Protein AF-0000000074149006 (afdb_homodimer)

Secondary structure (DSSP, 8-state):
-HHHHHS------HHHHHHHHHHHHHHHHHH--SEEEEEETT--EEEEEES-TT--HHHHHHHHHHHHHHTHHHHHHTT-S--SEEEEE-SS-EEEEEEETTTEEEEEEE-TTS-HHHHHHHHHHHHHHHHHHHHHHHHHHHTS------HHHHHHHHH-/-HHHHHS------HHHHHHHHHHHHHHHHHH--SEEEEEETT--EEEEEES-TT--HHHHHHHHHHHHHTTHHHHHHTT-S--SEEEEE-SS-EEEEEEETTTEEEEEEE-TTS-HHHHHHHHHHHHHHHHHHHHHHHHHHHTS------HHHHHHHHH-

pLDDT: mean 84.59, std 20.24, range [31.59, 98.56]

Nearest PDB structures (foldseek):
  6hjm-assembly9_P  TM=9.331E-01  e=1.466E-14  Myxococcus xanthus
  6hjm-assembly2_E  TM=9.544E-01  e=3.517E-14  Myxococcus xanthus
  3t1r-assembly2_C  TM=9.577E-01  e=5.448E-14  Thermus thermophilus HB8
  1j3w-assembly1_B  TM=9.282E-01  e=2.133E-14  Thermus thermophilus HB8
  6izw-assembly1_B  TM=8.507E-01  e=3.304E-14  Myxococcus xanthus DK 1622

Solvent-accessible surface area (backbone atoms only — not comparable to full-atom values): 17001 Å² total; per-residue (Å²): 119,66,70,68,58,64,68,58,56,77,79,62,50,70,70,55,30,50,53,48,28,52,50,41,44,53,48,32,69,73,34,53,38,41,29,32,34,35,24,36,69,83,12,49,76,62,31,61,37,60,75,56,87,72,60,58,63,65,62,50,33,37,40,50,25,51,25,54,57,47,39,36,66,49,24,44,68,64,74,25,87,43,56,46,33,38,38,38,37,36,88,60,48,29,40,39,38,35,52,40,89,91,54,33,33,42,40,36,34,30,42,79,86,39,47,70,71,51,41,49,55,49,47,54,54,47,44,57,53,49,48,53,53,51,50,53,53,52,55,56,53,68,69,43,70,74,68,74,72,48,62,64,58,54,49,52,58,72,70,95,121,68,70,68,58,65,68,58,57,76,80,64,49,70,68,55,31,49,51,48,27,51,50,40,46,53,48,31,70,73,34,53,39,42,30,34,34,36,25,36,69,83,12,50,78,62,31,61,38,60,76,56,90,74,60,57,62,65,62,49,32,36,40,51,23,51,25,55,57,46,40,36,66,48,23,43,69,63,73,26,87,43,55,47,34,38,39,36,37,37,88,58,48,29,38,38,38,35,53,39,89,92,54,34,35,40,40,35,34,28,42,80,87,37,49,70,71,50,40,49,57,49,47,54,53,47,45,57,53,48,48,53,52,50,51,54,54,54,56,56,52,69,69,44,70,74,69,74,72,46,61,64,58,54,49,52,56,71,70,97

Organism: Dictyoglomus thermophilum (strain ATCC 35947 / DSM 3960 / H-6-12) (NCBI:txid309799)

Structure (mmCIF, N/CA/C/O backbone):
data_AF-0000000074149006-model_v1
#
loop_
_entity.id
_entity.type
_entity.pdbx_description
1 polymer 'MglB protein'
#
loop_
_atom_site.group_PDB
_atom_site.id
_atom_site.type_symbol
_atom_site.label_atom_id
_atom_site.label_alt_id
_atom_site.label_comp_id
_atom_site.label_asym_id
_atom_site.label_entity_id
_atom_site.label_seq_id
_atom_site.pdbx_PDB_ins_code
_atom_site.Cartn_x
_atom_site.Cartn_y
_atom_site.Cartn_z
_atom_site.occupancy
_atom_site.B_iso_or_equiv
_atom_site.auth_seq_id
_atom_site.auth_comp_id
_atom_site.auth_asym_id
_atom_site.auth_atom_id
_atom_site.pdbx_PDB_model_num
ATOM 1 N N . MET A 1 1 ? 14.773 9.57 25.734 1 31.59 1 MET A N 1
ATOM 2 C CA . MET A 1 1 ? 14.438 10.742 24.922 1 31.59 1 MET A CA 1
ATOM 3 C C . MET A 1 1 ? 13.258 10.445 24 1 31.59 1 MET A C 1
ATOM 5 O O . MET A 1 1 ? 12.57 11.359 23.562 1 31.59 1 MET A O 1
ATOM 9 N N . ASP A 1 2 ? 13.156 9.133 23.562 1 39.59 2 ASP A N 1
ATOM 10 C CA . ASP A 1 2 ? 12.219 8.648 22.562 1 39.59 2 ASP A CA 1
ATOM 11 C C . ASP A 1 2 ? 10.789 8.625 23.094 1 39.59 2 ASP A C 1
ATOM 13 O O . ASP A 1 2 ? 9.844 8.891 22.359 1 39.59 2 ASP A O 1
ATOM 17 N N . GLU A 1 3 ? 10.68 8.18 24.266 1 38.91 3 GLU A N 1
ATOM 18 C CA . GLU A 1 3 ? 9.367 8.07 24.906 1 38.91 3 GLU A CA 1
ATOM 19 C C . GLU A 1 3 ? 8.68 9.43 24.984 1 38.91 3 GLU A C 1
ATOM 21 O O . GLU A 1 3 ? 7.449 9.508 24.938 1 38.91 3 GLU A O 1
ATOM 26 N N . ARG A 1 4 ? 9.438 10.469 25.359 1 36.84 4 ARG A N 1
ATOM 27 C CA . ARG A 1 4 ? 8.906 11.828 25.438 1 36.84 4 ARG A CA 1
ATOM 28 C C . ARG A 1 4 ? 8.352 12.273 24.094 1 36.84 4 ARG A C 1
ATOM 30 O O . ARG A 1 4 ? 7.465 13.125 24.031 1 36.84 4 ARG A O 1
ATOM 37 N N . GLU A 1 5 ? 8.977 11.883 23.047 1 41.75 5 GLU A N 1
ATOM 38 C CA . GLU A 1 5 ? 8.477 12.195 21.703 1 41.75 5 GLU A CA 1
ATOM 39 C C . GLU A 1 5 ? 7.094 11.586 21.484 1 41.75 5 GLU A C 1
ATOM 41 O O . GLU A 1 5 ? 6.355 12.023 20.594 1 41.75 5 GLU A O 1
ATOM 46 N N . GLN A 1 6 ? 6.828 10.445 21.922 1 40.94 6 GLN A N 1
ATOM 47 C CA . GLN A 1 6 ? 5.598 9.703 21.656 1 40.94 6 GLN A CA 1
ATOM 48 C C . GLN A 1 6 ? 4.379 10.484 22.156 1 40.94 6 GLN A C 1
ATOM 50 O O . GLN A 1 6 ? 3.324 10.461 21.5 1 40.94 6 GLN A O 1
ATOM 55 N N . ILE A 1 7 ? 4.461 10.906 23.406 1 40.28 7 ILE A N 1
ATOM 56 C CA . ILE A 1 7 ? 3.287 11.562 23.984 1 40.28 7 ILE A CA 1
ATOM 57 C C . ILE A 1 7 ? 3.043 12.891 23.281 1 40.28 7 ILE A C 1
ATOM 59 O O . ILE A 1 7 ? 2.051 13.57 23.547 1 40.28 7 ILE A O 1
ATOM 63 N N . LEU A 1 8 ? 4.094 13.508 22.703 1 43.53 8 LEU A N 1
ATOM 64 C CA . LEU A 1 8 ? 3.777 14.797 22.094 1 43.53 8 LEU A CA 1
ATOM 65 C C . LEU A 1 8 ? 2.615 14.672 21.109 1 43.53 8 LEU A C 1
ATOM 67 O O . LEU A 1 8 ? 2.809 14.281 19.969 1 43.53 8 LEU A O 1
ATOM 71 N N . SER A 1 9 ? 1.574 13.984 21.469 1 49.06 9 SER A N 1
ATOM 72 C CA . SER A 1 9 ? 0.328 14.336 20.797 1 49.06 9 SER A CA 1
ATOM 73 C C . SER A 1 9 ? 0.326 15.797 20.375 1 49.06 9 SER A C 1
ATOM 75 O O . SER A 1 9 ? 0.616 16.688 21.172 1 49.06 9 SER A O 1
ATOM 77 N N . LEU A 1 10 ? 0.882 16.109 19.203 1 53.75 10 LEU A N 1
ATOM 78 C CA . LEU A 1 10 ? 0.665 17.453 18.703 1 53.75 10 LEU A CA 1
ATOM 79 C C . LEU A 1 10 ? -0.608 18.062 19.297 1 53.75 10 LEU A C 1
ATOM 81 O O . LEU A 1 10 ? -1.714 17.641 18.953 1 53.75 10 LEU A O 1
ATOM 85 N N . VAL A 1 11 ? -0.547 18.391 20.594 1 62.78 11 VAL A N 1
ATOM 86 C CA . VAL A 1 11 ? -1.66 19.234 21.031 1 62.78 11 VAL A CA 1
ATOM 87 C C . VAL A 1 11 ? -1.86 20.375 20.031 1 62.78 11 VAL A C 1
ATOM 89 O O . VAL A 1 11 ? -1.016 21.266 19.922 1 62.78 11 VAL A O 1
ATOM 92 N N . ILE A 1 12 ? -2.576 20.016 19.078 1 78 12 ILE A N 1
ATOM 93 C CA . ILE A 1 12 ? -2.898 20.984 18.047 1 78 12 ILE A CA 1
ATOM 94 C C . ILE A 1 12 ? -4.012 21.922 18.516 1 78 12 ILE A C 1
ATOM 96 O O . ILE A 1 12 ? -5.02 21.453 19.062 1 78 12 ILE A O 1
ATOM 100 N N . SER A 1 13 ? -3.607 23.188 18.562 1 85.31 13 SER A N 1
ATOM 101 C CA . SER A 1 13 ? -4.633 24.156 18.938 1 85.31 13 SER A CA 1
ATOM 102 C C . SER A 1 13 ? -5.836 24.062 18 1 85.31 13 SER A C 1
ATOM 104 O O . SER A 1 13 ? -5.742 23.516 16.906 1 85.31 13 SER A O 1
ATOM 106 N N . LEU A 1 14 ? -6.91 24.5 18.469 1 87.81 14 LEU A N 1
ATOM 107 C CA . LEU A 1 14 ? -8.117 24.531 17.656 1 87.81 14 LEU A CA 1
ATOM 108 C C . LEU A 1 14 ? -7.895 25.359 16.391 1 87.81 14 LEU A C 1
ATOM 110 O O . LEU A 1 14 ? -8.406 25.016 15.32 1 87.81 14 LEU A O 1
ATOM 114 N N . GLU A 1 15 ? -7.137 26.406 16.547 1 89.75 15 GLU A N 1
ATOM 115 C CA . GLU A 1 15 ? -6.844 27.266 15.398 1 89.75 15 GLU A CA 1
ATOM 116 C C . GLU A 1 15 ? -6.023 26.516 14.352 1 89.75 15 GLU A C 1
ATOM 118 O O . GLU A 1 15 ? -6.289 26.625 13.148 1 89.75 15 GLU A O 1
ATOM 123 N N . ASP A 1 16 ? -5.043 25.734 14.812 1 90.44 16 ASP A N 1
ATOM 124 C CA . ASP A 1 16 ? -4.215 24.953 13.906 1 90.44 16 ASP A CA 1
ATOM 125 C C . ASP A 1 16 ? -5.035 23.859 13.219 1 90.44 16 ASP A C 1
ATOM 127 O O . ASP A 1 16 ? -4.875 23.609 12.016 1 90.44 16 ASP A O 1
ATOM 131 N N . GLN A 1 17 ? -5.895 23.297 14 1 92.88 17 GLN A N 1
ATOM 132 C CA . GLN A 1 17 ? -6.754 22.25 13.453 1 92.88 17 GLN A CA 1
ATOM 133 C C . GLN A 1 17 ? -7.664 22.797 12.359 1 92.88 17 GLN A C 1
ATOM 135 O O . GLN A 1 17 ? -7.844 22.156 11.32 1 92.88 17 GLN A O 1
ATOM 140 N N . GLU A 1 18 ? -8.219 23.938 12.594 1 93.31 18 GLU A N 1
ATOM 141 C CA . GLU A 1 18 ? -9.094 24.562 11.609 1 93.31 18 GLU A CA 1
ATOM 142 C C . GLU A 1 18 ? -8.336 24.906 10.336 1 93.31 18 GLU A C 1
ATOM 144 O O . GLU A 1 18 ? -8.875 24.766 9.234 1 93.31 18 GLU A O 1
ATOM 149 N N . GLU A 1 19 ? -7.129 25.391 10.492 1 93.31 19 GLU A N 1
ATOM 150 C CA . GLU A 1 19 ? -6.301 25.703 9.328 1 93.31 19 GLU A CA 1
ATOM 151 C C . GLU A 1 19 ? -6.027 24.438 8.5 1 93.31 19 GLU A C 1
ATOM 153 O O . GLU A 1 19 ? -6.141 24.469 7.277 1 93.31 19 GLU A O 1
ATOM 158 N N . ILE A 1 20 ? -5.691 23.391 9.188 1 94.88 20 ILE A N 1
ATOM 159 C CA . ILE A 1 20 ? -5.422 22.109 8.523 1 94.88 20 ILE A CA 1
ATOM 160 C C . ILE A 1 20 ? -6.672 21.656 7.777 1 94.88 20 ILE A C 1
ATOM 162 O O . ILE A 1 20 ? -6.598 21.266 6.609 1 94.88 20 ILE A O 1
ATOM 166 N N . GLU A 1 21 ? -7.793 21.766 8.391 1 95.62 21 GLU A N 1
ATOM 167 C CA . GLU A 1 21 ? -9.039 21.281 7.793 1 95.62 21 GLU A CA 1
ATOM 168 C C . GLU A 1 21 ? -9.445 22.141 6.598 1 95.62 21 GLU A C 1
ATOM 170 O O . GLU A 1 21 ? -10.016 21.641 5.629 1 95.62 21 GLU A O 1
ATOM 175 N N . ARG A 1 22 ? -9.203 23.406 6.719 1 95.12 22 ARG A N 1
ATOM 176 C CA . ARG A 1 22 ? -9.461 24.281 5.582 1 95.12 22 ARG A CA 1
ATOM 177 C C . ARG A 1 22 ? -8.633 23.875 4.371 1 95.12 22 ARG A C 1
ATOM 179 O O . ARG A 1 22 ? -9.148 23.797 3.254 1 95.12 22 ARG A O 1
ATOM 186 N N . TYR A 1 23 ? -7.438 23.609 4.633 1 95.44 23 TYR A N 1
ATOM 187 C CA . TYR A 1 23 ? -6.547 23.188 3.561 1 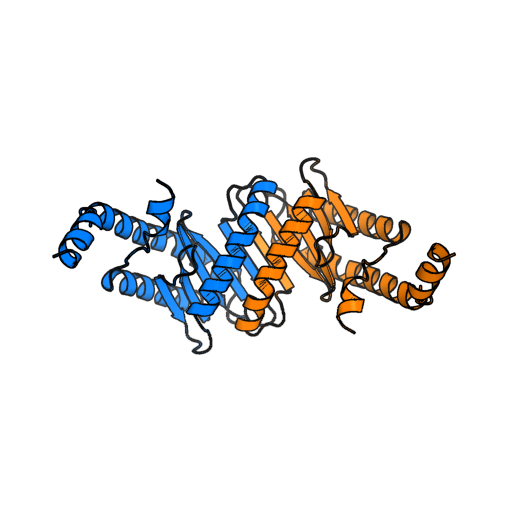95.44 23 TYR A CA 1
ATOM 188 C C . TYR A 1 23 ? -6.996 21.844 2.975 1 95.44 23 TYR A C 1
ATOM 190 O O . TYR A 1 23 ? -6.988 21.672 1.755 1 95.44 23 TYR A O 1
ATOM 198 N N . LEU A 1 24 ? -7.359 20.891 3.824 1 96.94 24 LEU A N 1
ATOM 199 C CA . LEU A 1 24 ? -7.84 19.594 3.361 1 96.94 24 LEU A CA 1
ATOM 200 C C . LEU A 1 24 ? -9.109 19.75 2.525 1 96.94 24 LEU A C 1
ATOM 202 O O . LEU A 1 24 ? -9.32 19 1.564 1 96.94 24 LEU A O 1
ATOM 206 N N . GLY A 1 25 ? -9.93 20.688 2.922 1 96.12 25 GLY A N 1
ATOM 207 C CA . GLY A 1 25 ? -11.102 20.984 2.119 1 96.12 25 GLY A CA 1
ATOM 208 C C . GLY A 1 25 ? -10.766 21.453 0.717 1 96.12 25 GLY A C 1
ATOM 209 O O . GLY A 1 25 ? -11.383 21.016 -0.256 1 96.12 25 GLY A O 1
ATOM 210 N N . GLN A 1 26 ? -9.836 22.359 0.604 1 96.56 26 GLN A N 1
ATOM 211 C CA . GLN A 1 26 ? -9.375 22.844 -0.697 1 96.56 26 GLN A CA 1
ATOM 212 C C . GLN A 1 26 ? -8.797 21.688 -1.525 1 96.56 26 GLN A C 1
ATOM 214 O O . GLN A 1 26 ? -9.062 21.594 -2.727 1 96.56 26 GLN A O 1
ATOM 219 N N . PHE A 1 27 ? -8.023 20.891 -0.916 1 96.88 27 PHE A N 1
ATOM 220 C CA . PHE A 1 27 ? -7.453 19.719 -1.56 1 96.88 27 PHE A CA 1
ATOM 221 C C . PHE A 1 27 ? -8.547 18.844 -2.162 1 96.88 27 PHE A C 1
ATOM 223 O O . PHE A 1 27 ? -8.422 18.375 -3.293 1 96.88 27 PHE A O 1
ATOM 230 N N . LEU A 1 28 ? -9.617 18.578 -1.388 1 96.69 28 LEU A N 1
ATOM 231 C CA . LEU A 1 28 ? -10.703 17.734 -1.858 1 96.69 28 LEU A CA 1
ATOM 232 C C . LEU A 1 28 ? -11.391 18.359 -3.068 1 96.69 28 LEU A C 1
ATOM 234 O O . LEU A 1 28 ? -11.75 17.656 -4.016 1 96.69 28 LEU A O 1
ATOM 238 N N . ALA A 1 29 ?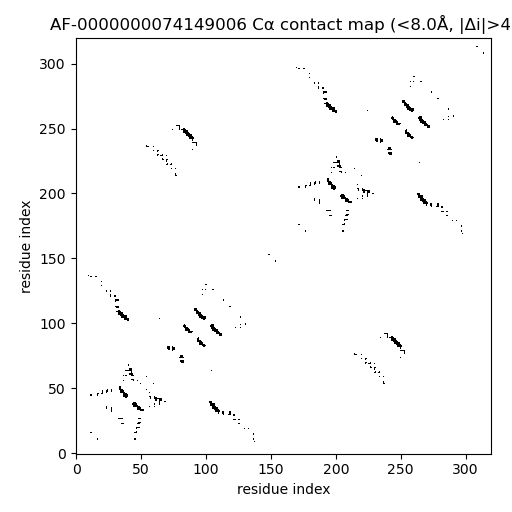 -11.539 19.625 -2.984 1 96.06 29 ALA A N 1
ATOM 239 C CA . ALA A 1 29 ? -12.18 20.328 -4.094 1 96.06 29 ALA A CA 1
ATOM 240 C C . ALA A 1 29 ? -11.359 20.203 -5.371 1 96.06 29 ALA A C 1
ATOM 242 O O . ALA A 1 29 ? -11.914 20.047 -6.465 1 96.06 29 ALA A O 1
ATOM 243 N N . GLU A 1 30 ? -10.086 20.172 -5.273 1 96.81 30 GLU A N 1
ATOM 244 C CA . GLU A 1 30 ? -9.188 20.156 -6.426 1 96.81 30 GLU A CA 1
ATOM 245 C C . GLU A 1 30 ? -9 18.719 -6.941 1 96.81 30 GLU A C 1
ATOM 247 O O . GLU A 1 30 ? -9 18.5 -8.156 1 96.81 30 GLU A O 1
ATOM 252 N N . SER A 1 31 ? -8.898 17.797 -6.059 1 97.25 31 SER A N 1
ATOM 253 C CA . SER A 1 31 ? -8.57 16.422 -6.426 1 97.25 31 SER A CA 1
ATOM 254 C C . SER A 1 31 ? -9.828 15.609 -6.73 1 97.25 31 SER A C 1
ATOM 256 O O . SER A 1 31 ? -9.75 14.539 -7.328 1 97.25 31 SER A O 1
ATOM 258 N N . LYS A 1 32 ? -10.953 16.016 -6.207 1 96.69 32 LYS A N 1
ATOM 259 C CA . LYS A 1 32 ? -12.242 15.336 -6.309 1 96.69 32 LYS A CA 1
ATOM 260 C C . LYS A 1 32 ? -12.258 14.047 -5.492 1 96.69 32 LYS A C 1
ATOM 262 O O . LYS A 1 32 ? -13.062 13.148 -5.746 1 96.69 32 LYS A O 1
ATOM 267 N N . ALA A 1 33 ? -11.336 13.953 -4.527 1 97.19 33 ALA A N 1
ATOM 268 C CA . ALA A 1 33 ? -11.336 12.82 -3.604 1 97.19 33 ALA A CA 1
ATOM 269 C C . ALA A 1 33 ? -12.523 12.898 -2.646 1 97.19 33 ALA A C 1
ATOM 271 O O . ALA A 1 33 ? -13.141 13.953 -2.492 1 97.19 33 ALA A O 1
ATOM 272 N N . LYS A 1 34 ? -12.844 11.82 -2.047 1 96.94 34 LYS A N 1
ATOM 273 C CA . LYS A 1 34 ? -14.016 11.719 -1.174 1 96.94 34 LYS A CA 1
ATOM 274 C C . LYS A 1 34 ? -13.68 12.188 0.242 1 96.94 34 LYS A C 1
ATOM 276 O O . LYS A 1 34 ? -14.531 12.742 0.935 1 96.94 34 LYS A O 1
ATOM 281 N N . ALA A 1 35 ? -12.492 11.867 0.711 1 97.25 35 ALA A N 1
ATOM 282 C CA . ALA A 1 35 ? -12.078 12.242 2.062 1 97.25 35 ALA A CA 1
ATOM 283 C C . ALA A 1 35 ? -10.562 12.391 2.158 1 97.25 35 ALA A C 1
ATOM 285 O O . ALA A 1 35 ? -9.828 11.766 1.39 1 97.25 35 ALA A O 1
ATOM 286 N N . ALA A 1 36 ? -10.156 13.211 3.053 1 97.69 36 ALA A N 1
ATOM 287 C CA . ALA A 1 36 ? -8.75 13.422 3.385 1 97.69 36 ALA A CA 1
ATOM 288 C C . ALA A 1 36 ? -8.555 13.586 4.891 1 97.69 36 ALA A C 1
ATOM 290 O O . ALA A 1 36 ? -9.289 14.336 5.535 1 97.69 36 ALA A O 1
ATOM 291 N N . LEU A 1 37 ? -7.602 12.859 5.414 1 97.06 37 LEU A N 1
ATOM 292 C CA . LEU A 1 37 ? -7.312 12.883 6.844 1 97.06 37 LEU A CA 1
ATOM 293 C C . LEU A 1 37 ? -5.82 13.086 7.09 1 97.06 37 LEU A C 1
ATOM 295 O O . LEU A 1 37 ? -4.984 12.5 6.395 1 97.06 37 LEU A O 1
ATOM 299 N N . LEU A 1 38 ? -5.539 13.914 8 1 97.19 38 LEU A N 1
ATOM 300 C CA . LEU A 1 38 ? -4.191 14.016 8.555 1 97.19 38 LEU A CA 1
ATOM 301 C C . LEU A 1 38 ? -4.109 13.328 9.906 1 97.19 38 LEU A C 1
ATOM 303 O O . LEU A 1 38 ? -4.852 13.664 10.836 1 97.19 38 LEU A O 1
ATOM 307 N N . ILE A 1 39 ? -3.193 12.312 9.969 1 96.69 39 ILE A N 1
ATOM 308 C CA . ILE A 1 39 ? -3.121 11.531 11.203 1 96.69 39 ILE A CA 1
ATOM 309 C C . ILE A 1 39 ? -1.669 11.414 11.656 1 96.69 39 ILE A C 1
ATOM 311 O O . ILE A 1 39 ? -0.747 11.539 10.844 1 96.69 39 ILE A O 1
ATOM 315 N N . ASP A 1 40 ? -1.458 11.273 12.945 1 93.5 40 ASP A N 1
ATOM 316 C CA . ASP A 1 40 ? -0.106 10.961 13.406 1 93.5 40 ASP A CA 1
ATOM 317 C C . ASP A 1 40 ? 0.17 9.461 13.32 1 93.5 40 ASP A C 1
ATOM 319 O O . ASP A 1 40 ? -0.704 8.688 12.93 1 93.5 40 ASP A O 1
ATOM 323 N N . LYS A 1 41 ? 1.269 8.992 13.664 1 92.62 41 LYS A N 1
ATOM 324 C CA . LYS A 1 41 ? 1.707 7.613 13.477 1 92.62 41 LYS A CA 1
ATOM 325 C C . LYS A 1 41 ? 0.956 6.668 14.406 1 92.62 41 LYS A C 1
ATOM 327 O O . LYS A 1 41 ? 0.938 5.453 14.188 1 92.62 41 LYS A O 1
ATOM 332 N N . SER A 1 42 ? 0.382 7.254 15.469 1 93.25 42 SER A N 1
ATOM 333 C CA . SER A 1 42 ? -0.379 6.426 16.391 1 93.25 42 SER A CA 1
ATOM 334 C C . SER A 1 42 ? -1.816 6.242 15.922 1 93.25 42 SER A C 1
ATOM 336 O O . SER A 1 42 ? -2.58 5.48 16.516 1 93.25 42 SER A O 1
ATOM 338 N N . GLY A 1 43 ? -2.133 6.934 14.859 1 96.12 43 GLY A N 1
ATOM 339 C CA . GLY A 1 43 ? -3.475 6.805 14.312 1 96.12 43 GLY A CA 1
ATOM 340 C C . GLY A 1 43 ? -4.43 7.871 14.82 1 96.12 43 GLY A C 1
ATOM 341 O O . GLY A 1 43 ? -5.629 7.82 14.547 1 96.12 43 GLY A O 1
ATOM 342 N N . THR A 1 44 ? -3.957 8.828 15.586 1 94.31 44 THR A N 1
ATOM 343 C CA . THR A 1 44 ? -4.793 9.922 16.062 1 94.31 44 THR A CA 1
ATOM 344 C C . THR A 1 44 ? -5.082 10.922 14.953 1 94.31 44 THR A C 1
ATOM 346 O O . THR A 1 44 ? -4.168 11.336 14.234 1 94.31 44 THR A O 1
ATOM 349 N N . VAL A 1 45 ? -6.316 11.336 14.852 1 94.94 45 VAL A N 1
ATOM 350 C CA . VAL A 1 45 ? -6.727 12.266 13.805 1 94.94 45 VAL A CA 1
ATOM 351 C C . VAL A 1 45 ? -6.359 13.695 14.203 1 94.94 45 VAL A C 1
ATOM 353 O O . VAL A 1 45 ? -6.773 14.18 15.258 1 94.94 45 VAL A O 1
ATOM 356 N N . ILE A 1 46 ? -5.594 14.32 13.352 1 93.62 46 ILE A N 1
ATOM 357 C CA . ILE A 1 46 ? -5.234 15.719 13.539 1 93.62 46 ILE A CA 1
ATOM 358 C C . ILE A 1 46 ? -6.266 16.609 12.859 1 93.62 46 ILE A C 1
ATOM 360 O O . ILE A 1 46 ? -6.645 17.656 13.391 1 93.62 46 ILE A O 1
ATOM 364 N N . GLY A 1 47 ? -6.738 16.219 11.727 1 93.81 47 GLY A N 1
ATOM 365 C CA . GLY A 1 47 ? -7.766 16.891 10.945 1 93.81 47 GLY A CA 1
ATOM 366 C C . GLY A 1 47 ? -8.297 16.047 9.805 1 93.81 47 GLY A C 1
ATOM 367 O O . GLY A 1 47 ? -7.598 15.156 9.305 1 93.81 47 GLY A O 1
ATOM 368 N N . GLY A 1 48 ? -9.57 16.297 9.492 1 95.38 48 GLY A N 1
ATOM 369 C CA . GLY A 1 48 ? -10.172 15.531 8.414 1 95.38 48 GLY A CA 1
ATOM 370 C C . GLY A 1 48 ? -11.32 16.266 7.742 1 95.38 48 GLY A C 1
ATOM 371 O O . GLY A 1 48 ? -11.992 17.078 8.367 1 95.38 48 GLY A O 1
ATOM 372 N N . ARG A 1 49 ? -11.438 15.961 6.527 1 95.31 49 ARG A N 1
ATOM 373 C CA . ARG A 1 49 ? -12.57 16.422 5.73 1 95.31 49 ARG A CA 1
ATOM 374 C C . ARG A 1 49 ? -13.07 15.328 4.797 1 95.31 49 ARG A C 1
ATOM 376 O O . ARG A 1 49 ? -12.273 14.539 4.285 1 95.31 49 ARG A O 1
ATOM 383 N N . GLY A 1 50 ? -14.375 15.203 4.609 1 92.81 50 GLY A N 1
ATOM 384 C CA . GLY A 1 50 ? -14.922 14.211 3.695 1 92.81 50 GLY A CA 1
ATOM 385 C C . GLY A 1 50 ? -16.359 14.5 3.297 1 92.81 50 GLY A C 1
ATOM 386 O O . GLY A 1 50 ? -17.047 15.258 3.967 1 92.81 50 GLY A O 1
ATOM 387 N N . THR A 1 51 ? -16.672 14.188 2.189 1 76.06 51 THR A N 1
ATOM 388 C CA . THR A 1 51 ? -18.047 14.336 1.708 1 76.06 51 THR A CA 1
ATOM 389 C C . THR A 1 51 ? -18.906 13.164 2.17 1 76.06 51 THR A C 1
ATOM 391 O O . THR A 1 51 ? -20.125 13.305 2.291 1 76.06 51 THR A O 1
ATOM 394 N N . ALA A 1 52 ? -18.266 12.078 2.258 1 61.59 52 ALA A N 1
ATOM 395 C CA . ALA A 1 52 ? -19.109 10.898 2.514 1 61.59 52 ALA A CA 1
ATOM 396 C C . ALA A 1 52 ? -19.234 10.641 4.012 1 61.59 52 ALA A C 1
ATOM 398 O O . ALA A 1 52 ? -18.25 10.609 4.738 1 61.59 52 ALA A O 1
ATOM 399 N N . SER A 1 53 ? -20.328 10.969 4.496 1 64.38 53 SER A N 1
ATOM 400 C CA . SER A 1 53 ? -20.719 10.672 5.867 1 64.38 53 SER A CA 1
ATOM 401 C C . SER A 1 53 ? -20.469 9.203 6.211 1 64.38 53 SER A C 1
ATOM 403 O O . SER A 1 53 ? -20.625 8.797 7.363 1 64.38 53 SER A O 1
ATOM 405 N N . GLN A 1 54 ? -19.828 8.609 5.316 1 77.44 54 GLN A N 1
ATOM 406 C CA . GLN A 1 54 ? -19.859 7.16 5.465 1 77.44 54 GLN A CA 1
ATOM 407 C C . GLN A 1 54 ? -18.562 6.633 6.051 1 77.44 54 GLN A C 1
ATOM 409 O O . GLN A 1 54 ? -18.469 5.453 6.406 1 77.44 54 GLN A O 1
ATOM 414 N N . PHE A 1 55 ? -17.656 7.527 6.285 1 88.19 55 PHE A N 1
ATOM 415 C CA . PHE A 1 55 ? -16.391 6.969 6.754 1 88.19 55 PHE A CA 1
ATOM 416 C C . PHE A 1 55 ? -16.188 7.262 8.234 1 88.19 55 PHE A C 1
ATOM 418 O O . PHE A 1 55 ? -16.359 8.398 8.68 1 88.19 55 PHE A O 1
ATOM 425 N N . ASP A 1 56 ? -15.898 6.27 8.961 1 92.75 56 ASP A N 1
ATOM 426 C CA . ASP A 1 56 ? -15.484 6.395 10.352 1 92.75 56 ASP A CA 1
ATOM 427 C C . ASP A 1 56 ? -14.008 6.789 10.445 1 92.75 56 ASP A C 1
ATOM 429 O O . ASP A 1 56 ? -13.133 5.926 10.523 1 92.75 56 ASP A O 1
ATOM 433 N N . PHE A 1 57 ? -13.773 8.133 10.578 1 94.69 57 PHE A N 1
ATOM 434 C CA . PHE A 1 57 ? -12.422 8.664 10.484 1 94.69 57 PHE A CA 1
ATOM 435 C C . PHE A 1 57 ? -11.539 8.094 11.594 1 94.69 57 PHE A C 1
ATOM 437 O O . PHE A 1 57 ? -10.367 7.777 11.359 1 94.69 57 PHE A O 1
ATOM 444 N N . VAL A 1 58 ? -12.102 7.938 12.781 1 95.31 58 VAL A N 1
ATOM 445 C CA . VAL A 1 58 ? -11.312 7.48 13.922 1 95.31 58 VAL A CA 1
ATOM 446 C C . VAL A 1 58 ? -10.859 6.039 13.695 1 95.31 58 VAL A C 1
ATOM 448 O O . VAL A 1 58 ? -9.672 5.727 13.82 1 95.31 58 VAL A O 1
ATOM 451 N N . THR A 1 59 ? -11.742 5.176 13.32 1 96.94 59 THR A N 1
ATOM 452 C CA . THR A 1 59 ? -11.422 3.77 13.102 1 96.94 59 THR A CA 1
ATOM 453 C C . THR A 1 59 ? -10.516 3.598 11.891 1 96.94 59 THR A C 1
ATOM 455 O O . THR A 1 59 ? -9.531 2.852 11.945 1 96.94 59 THR A O 1
ATOM 458 N N . ILE A 1 60 ? -10.812 4.301 10.836 1 97 60 ILE A N 1
ATOM 459 C CA . ILE A 1 60 ? -10.008 4.238 9.617 1 97 60 ILE A CA 1
ATOM 460 C C . ILE A 1 60 ? -8.578 4.68 9.922 1 97 60 ILE A C 1
ATOM 462 O O . ILE A 1 60 ? -7.617 4.023 9.508 1 97 60 ILE A O 1
ATOM 466 N N . SER A 1 61 ? -8.453 5.742 10.672 1 97.5 61 SER A N 1
ATOM 467 C CA . SER A 1 61 ? -7.133 6.281 11 1 97.5 61 SER A CA 1
ATOM 468 C C . SER A 1 61 ? -6.309 5.281 11.805 1 97.5 61 SER A C 1
ATOM 470 O O . SER A 1 61 ? -5.133 5.062 11.516 1 97.5 61 SER A O 1
ATOM 472 N N . ALA A 1 62 ? -6.93 4.695 12.812 1 97.5 62 ALA A N 1
ATOM 473 C CA . ALA A 1 62 ? -6.234 3.727 13.656 1 97.5 62 ALA A CA 1
ATOM 474 C C . ALA A 1 62 ? -5.734 2.541 12.836 1 97.5 62 ALA A C 1
ATOM 476 O O . ALA A 1 62 ? -4.578 2.135 12.961 1 97.5 62 ALA A O 1
ATOM 477 N N . LEU A 1 63 ? -6.566 2.021 11.984 1 97.5 63 LEU A N 1
ATOM 478 C CA . LEU A 1 63 ? -6.223 0.857 11.18 1 97.5 63 LEU A CA 1
ATOM 479 C C . LEU A 1 63 ? -5.188 1.218 10.117 1 97.5 63 LEU A C 1
ATOM 481 O O . LEU A 1 63 ? -4.277 0.431 9.844 1 97.5 63 LEU A O 1
ATOM 485 N N . ALA A 1 64 ? -5.324 2.379 9.461 1 98 64 ALA A N 1
ATOM 486 C CA . ALA A 1 64 ? -4.375 2.824 8.445 1 98 64 ALA A CA 1
ATOM 487 C C . ALA A 1 64 ? -2.98 3.002 9.039 1 98 64 ALA A C 1
ATOM 489 O O . ALA A 1 64 ? -1.985 2.605 8.422 1 98 64 ALA A O 1
ATOM 490 N N . ALA A 1 65 ? -2.953 3.609 10.242 1 97.31 65 ALA A N 1
ATOM 491 C CA . ALA A 1 65 ? -1.673 3.766 10.93 1 97.31 65 ALA A CA 1
ATOM 492 C C . ALA A 1 65 ? -1.029 2.41 11.203 1 97.31 65 ALA A C 1
ATOM 494 O O . ALA A 1 65 ? 0.174 2.232 11 1 97.31 65 ALA A O 1
ATOM 495 N N . GLY A 1 66 ? -1.811 1.503 11.672 1 96.88 66 GLY A N 1
ATOM 496 C CA . GLY A 1 66 ? -1.318 0.154 11.898 1 96.88 66 GLY A CA 1
ATOM 497 C C . GLY A 1 66 ? -0.8 -0.515 10.641 1 96.88 66 GLY A C 1
ATOM 498 O O . GLY A 1 66 ? 0.27 -1.128 10.656 1 96.88 66 GLY A O 1
ATOM 499 N N . ALA A 1 67 ? -1.54 -0.416 9.586 1 97.12 67 ALA A N 1
ATOM 500 C CA . ALA A 1 67 ? -1.135 -0.995 8.312 1 97.12 67 ALA A CA 1
ATOM 501 C C . ALA A 1 67 ? 0.167 -0.37 7.812 1 97.12 67 ALA A C 1
ATOM 503 O O . ALA A 1 67 ? 1.055 -1.075 7.328 1 97.12 67 ALA A O 1
ATOM 504 N N . PHE A 1 68 ? 0.282 0.939 7.922 1 96.88 68 PHE A N 1
ATOM 505 C CA . PHE A 1 68 ? 1.496 1.643 7.523 1 96.88 68 PHE A CA 1
ATOM 506 C C . PHE A 1 68 ? 2.688 1.177 8.352 1 96.88 68 PHE A C 1
ATOM 508 O O . PHE A 1 68 ? 3.764 0.917 7.812 1 96.88 68 PHE A O 1
ATOM 515 N N . SER A 1 69 ? 2.473 1.104 9.688 1 95.75 69 SER A N 1
ATOM 516 C CA . SER A 1 69 ? 3.531 0.679 10.602 1 95.75 69 SER A CA 1
ATOM 517 C C . SER A 1 69 ? 4.023 -0.723 10.258 1 95.75 69 SER A C 1
ATOM 519 O O . SER A 1 69 ? 5.219 -1.009 10.359 1 95.75 69 SER A O 1
ATOM 521 N N . ALA A 1 70 ? 3.123 -1.552 9.844 1 95.44 70 ALA A N 1
ATOM 522 C CA . ALA A 1 70 ? 3.459 -2.932 9.5 1 95.44 70 ALA A CA 1
ATOM 523 C C . ALA A 1 70 ? 4.387 -2.99 8.289 1 95.44 70 ALA A C 1
ATOM 525 O O . ALA A 1 70 ? 5.043 -4.004 8.055 1 95.44 70 ALA A O 1
ATOM 526 N N . THR A 1 71 ? 4.504 -1.935 7.445 1 97 71 THR A N 1
ATOM 527 C CA . THR A 1 71 ? 5.328 -1.945 6.242 1 97 71 THR A CA 1
ATOM 528 C C . THR A 1 71 ? 6.742 -1.455 6.547 1 97 71 THR A C 1
ATOM 530 O O . THR A 1 71 ? 7.648 -1.599 5.723 1 97 71 THR A O 1
ATOM 533 N N . GLN A 1 72 ? 6.969 -0.86 7.754 1 95.12 72 GLN A N 1
ATOM 534 C CA . GLN A 1 72 ? 8.234 -0.2 8.055 1 95.12 72 GLN A CA 1
ATOM 535 C C . GLN A 1 72 ? 9.391 -1.196 8.047 1 95.12 72 GLN A C 1
ATOM 537 O O . GLN A 1 72 ? 10.453 -0.917 7.488 1 95.12 72 GLN A O 1
ATOM 542 N N . GLU A 1 73 ? 9.156 -2.361 8.719 1 95.31 73 GLU A N 1
ATOM 543 C CA . GLU A 1 73 ? 10.203 -3.375 8.711 1 95.31 73 GLU A CA 1
ATOM 544 C C . GLU A 1 73 ? 10.461 -3.902 7.305 1 95.31 73 GLU A C 1
ATOM 546 O O . GLU A 1 73 ? 11.602 -4.203 6.945 1 95.31 73 GLU A O 1
ATOM 551 N N . LEU A 1 74 ? 9.469 -4.02 6.535 1 96.56 74 LEU A N 1
ATOM 552 C CA . LEU A 1 74 ? 9.578 -4.441 5.145 1 96.56 74 LEU A CA 1
ATOM 553 C C . LEU A 1 74 ? 10.406 -3.451 4.336 1 96.56 74 LEU A C 1
ATOM 555 O O . LEU A 1 74 ? 11.266 -3.854 3.553 1 96.56 74 LEU A O 1
ATOM 559 N N . ALA A 1 75 ? 10.172 -2.16 4.551 1 97.12 75 ALA A N 1
ATOM 560 C CA . ALA A 1 75 ? 10.969 -1.116 3.904 1 97.12 75 ALA A CA 1
ATOM 561 C C . ALA A 1 75 ? 12.453 -1.283 4.215 1 97.12 75 ALA A C 1
ATOM 563 O O . ALA A 1 75 ? 13.289 -1.237 3.312 1 97.12 75 ALA A O 1
ATOM 564 N N . LYS A 1 76 ? 12.742 -1.533 5.418 1 95.81 76 LYS A N 1
ATOM 565 C CA . LYS A 1 76 ? 14.133 -1.681 5.836 1 95.81 76 LYS A CA 1
ATOM 566 C C . LYS A 1 76 ? 14.797 -2.865 5.141 1 95.81 76 LYS A C 1
ATOM 568 O O . LYS A 1 76 ? 15.945 -2.773 4.703 1 95.81 76 LYS A O 1
ATOM 573 N N . LEU A 1 77 ? 14.109 -3.926 5.027 1 94.06 77 LEU A N 1
ATOM 574 C CA . LEU A 1 77 ? 14.633 -5.121 4.379 1 94.06 77 LEU A CA 1
ATOM 575 C C . LEU A 1 77 ? 14.93 -4.855 2.906 1 94.06 77 LEU A C 1
ATOM 577 O O . LEU A 1 77 ? 15.812 -5.488 2.322 1 94.06 77 LEU A O 1
ATOM 581 N N . LEU A 1 78 ? 14.211 -3.939 2.34 1 95.19 78 LEU A N 1
ATOM 582 C CA . LEU A 1 78 ? 14.398 -3.607 0.932 1 95.19 78 LEU A CA 1
ATOM 583 C C . LEU A 1 78 ? 15.445 -2.508 0.768 1 95.19 78 LEU A C 1
ATOM 585 O O . LEU A 1 78 ? 15.672 -2.023 -0.343 1 95.19 78 LEU A O 1
ATOM 589 N N . GLY A 1 79 ? 15.977 -2.102 1.869 1 94 79 GLY A N 1
ATOM 590 C CA . GLY A 1 79 ? 17.016 -1.085 1.828 1 94 79 GLY A CA 1
ATOM 591 C C . GLY A 1 79 ? 16.469 0.33 1.862 1 94 79 GLY A C 1
ATOM 592 O O . GLY A 1 79 ? 17.156 1.272 1.448 1 94 79 GLY A O 1
ATOM 593 N N . GLU A 1 80 ? 15.258 0.448 2.295 1 95.94 80 GLU A N 1
ATOM 594 C CA . GLU A 1 80 ? 14.625 1.757 2.422 1 95.94 80 GLU A CA 1
ATOM 595 C C . GLU A 1 80 ? 14.469 2.154 3.887 1 95.94 80 GLU A C 1
ATOM 597 O O . GLU A 1 80 ? 14.25 1.299 4.746 1 95.94 80 GLU A O 1
ATOM 602 N N . GLU A 1 81 ? 14.586 3.426 4.172 1 94.88 81 GLU A N 1
ATOM 603 C CA . GLU A 1 81 ? 14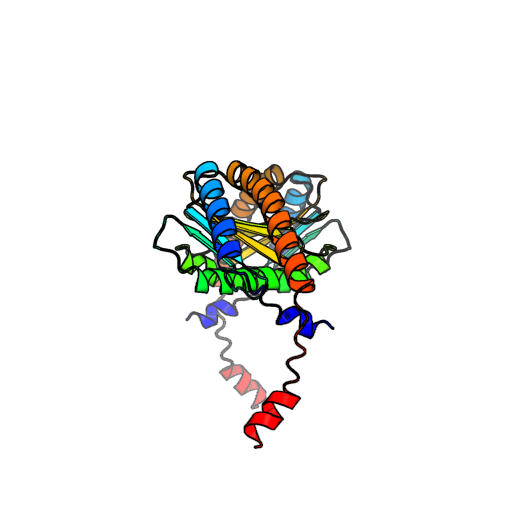.258 3.891 5.516 1 94.88 81 GLU A CA 1
ATOM 604 C C . GLU A 1 81 ? 12.766 3.73 5.801 1 94.88 81 GLU A C 1
ATOM 606 O O . GLU A 1 81 ? 12.383 3.227 6.859 1 94.88 81 GLU A O 1
ATOM 611 N N . GLU A 1 82 ? 11.938 4.094 4.918 1 94.75 82 GLU A N 1
ATOM 612 C CA . GLU A 1 82 ? 10.484 3.994 4.93 1 94.75 82 GLU A CA 1
ATOM 613 C C . GLU A 1 82 ? 9.906 4.152 3.523 1 94.75 82 GLU A C 1
ATOM 615 O O . GLU A 1 82 ? 10.602 4.59 2.607 1 94.75 82 GLU A O 1
ATOM 620 N N . PHE A 1 83 ? 8.719 3.723 3.352 1 96.5 83 PHE A N 1
ATOM 621 C CA . PHE A 1 83 ? 8 4.055 2.127 1 96.5 83 PHE A CA 1
ATOM 622 C C . PHE A 1 83 ? 7.359 5.434 2.232 1 96.5 83 PHE A C 1
ATOM 624 O O . PHE A 1 83 ? 6.715 5.746 3.236 1 96.5 83 PHE A O 1
ATOM 631 N N . SER A 1 84 ? 7.527 6.25 1.25 1 95.62 84 SER A N 1
ATOM 632 C CA . SER A 1 84 ? 7.004 7.609 1.295 1 95.62 84 SER A CA 1
ATOM 633 C C . SER A 1 84 ? 5.527 7.645 0.917 1 95.62 84 SER A C 1
ATOM 635 O O . SER A 1 84 ? 4.805 8.57 1.3 1 95.62 84 SER A O 1
ATOM 637 N N . LEU A 1 85 ? 5.102 6.629 0.148 1 96.38 85 LEU A N 1
ATOM 638 C CA . LEU A 1 85 ? 3.744 6.578 -0.379 1 96.38 85 LEU A CA 1
ATOM 639 C C . LEU A 1 85 ? 3.275 5.137 -0.538 1 96.38 85 LEU A C 1
ATOM 641 O O . LEU A 1 85 ? 4.043 4.273 -0.97 1 96.38 85 LEU A O 1
ATOM 645 N N . ILE A 1 86 ? 2.023 4.883 -0.16 1 98.19 86 ILE A N 1
ATOM 646 C CA . ILE A 1 86 ? 1.391 3.586 -0.382 1 98.19 86 ILE A CA 1
ATOM 647 C C . ILE A 1 86 ? 0.017 3.785 -1.02 1 98.19 86 ILE A C 1
ATOM 649 O O . ILE A 1 86 ? -0.795 4.57 -0.524 1 98.19 86 ILE A O 1
ATOM 653 N N . PHE A 1 87 ? -0.184 3.07 -2.057 1 98.25 87 PHE A N 1
ATOM 654 C CA . PHE A 1 87 ? -1.457 3.131 -2.766 1 98.25 87 PHE A CA 1
ATOM 655 C C . PHE A 1 87 ? -2.182 1.792 -2.691 1 98.25 87 PHE A C 1
ATOM 657 O O . PHE A 1 87 ? -1.592 0.745 -2.969 1 98.25 87 PHE A O 1
ATOM 664 N N . HIS A 1 88 ? -3.449 1.833 -2.268 1 98.44 88 HIS A N 1
ATOM 665 C CA . HIS A 1 88 ? -4.32 0.668 -2.182 1 98.44 88 HIS A CA 1
ATOM 666 C C . HIS A 1 88 ? -5.434 0.736 -3.223 1 98.44 88 HIS A C 1
ATOM 668 O O . HIS A 1 88 ? -6.297 1.617 -3.16 1 98.44 88 HIS A O 1
ATOM 674 N N . GLN A 1 89 ? -5.516 -0.213 -4.059 1 97.19 89 GLN A N 1
ATOM 675 C CA . GLN A 1 89 ? -6.539 -0.249 -5.098 1 97.19 89 GLN A CA 1
ATOM 676 C C . GLN A 1 89 ? -7.711 -1.14 -4.684 1 97.19 89 GLN A C 1
ATOM 678 O O . GLN A 1 89 ? -7.535 -2.338 -4.453 1 97.19 89 GLN A O 1
ATOM 683 N N . GLY A 1 90 ? -8.836 -0.578 -4.578 1 96.62 90 GLY A N 1
ATOM 684 C CA . GLY A 1 90 ? -10.07 -1.325 -4.398 1 96.62 90 GLY A CA 1
ATOM 685 C C . GLY A 1 90 ? -10.906 -1.414 -5.664 1 96.62 90 GLY A C 1
ATOM 686 O O . GLY A 1 90 ? -10.461 -0.995 -6.734 1 96.62 90 GLY A O 1
ATOM 687 N N . LYS A 1 91 ? -12.039 -2.035 -5.559 1 96.38 91 LYS A N 1
ATOM 688 C CA . LYS A 1 91 ? -12.969 -2.096 -6.68 1 96.38 91 LYS A CA 1
ATOM 689 C C . LYS A 1 91 ? -13.633 -0.744 -6.914 1 96.38 91 LYS A C 1
ATOM 691 O O . LYS A 1 91 ? -13.727 -0.28 -8.055 1 96.38 91 LYS A O 1
ATOM 696 N N . ARG A 1 92 ? -14.031 -0.091 -5.875 1 95.81 92 ARG A N 1
ATOM 697 C CA . ARG A 1 92 ? -14.711 1.197 -5.973 1 95.81 92 ARG A CA 1
ATOM 698 C C . ARG A 1 92 ? -13.906 2.293 -5.281 1 95.81 92 ARG A C 1
ATOM 700 O O . ARG A 1 92 ? -13.578 3.309 -5.898 1 95.81 92 ARG A O 1
ATOM 707 N N . ASN A 1 93 ? -13.594 2.072 -4.016 1 96.62 93 ASN A N 1
ATOM 708 C CA . ASN A 1 93 ? -12.836 3.053 -3.244 1 96.62 93 ASN A CA 1
ATOM 709 C C . ASN A 1 93 ? -11.359 2.684 -3.162 1 96.62 93 ASN A C 1
ATOM 711 O O . ASN A 1 93 ? -11.016 1.511 -3 1 96.62 93 ASN A O 1
ATOM 715 N N . HIS A 1 94 ? -10.516 3.66 -3.27 1 97.81 94 HIS A N 1
ATOM 716 C CA . HIS A 1 94 ? -9.062 3.541 -3.17 1 97.81 94 HIS A CA 1
ATOM 717 C C . HIS A 1 94 ? -8.523 4.352 -1.995 1 97.81 94 HIS A C 1
ATOM 719 O O . HIS A 1 94 ? -9.195 5.27 -1.509 1 97.81 94 HIS A O 1
ATOM 725 N N . LEU A 1 95 ? -7.359 3.996 -1.568 1 98.31 95 LEU A N 1
ATOM 726 C CA . LEU A 1 95 ? -6.711 4.695 -0.466 1 98.31 95 LEU A CA 1
ATOM 727 C C . LEU A 1 95 ? -5.273 5.059 -0.824 1 98.31 95 LEU A C 1
ATOM 729 O O . LEU A 1 95 ? -4.5 4.199 -1.247 1 98.31 95 LEU A O 1
ATOM 733 N N . HIS A 1 96 ? -4.992 6.301 -0.75 1 98.56 96 HIS A N 1
ATOM 734 C CA . HIS A 1 96 ? -3.65 6.84 -0.931 1 98.56 96 HIS A CA 1
ATOM 735 C C . HIS A 1 96 ? -3.084 7.359 0.386 1 98.56 96 HIS A C 1
ATOM 737 O O . HIS A 1 96 ? -3.678 8.234 1.023 1 98.56 96 HIS A O 1
ATOM 743 N N . ILE A 1 97 ? -1.953 6.836 0.812 1 98.31 97 ILE A N 1
ATOM 744 C CA . ILE A 1 97 ? -1.305 7.242 2.053 1 98.31 97 ILE A CA 1
ATOM 745 C C . ILE A 1 97 ? 0.045 7.887 1.745 1 98.31 97 ILE A C 1
ATOM 747 O O . ILE A 1 97 ? 0.881 7.289 1.061 1 98.31 97 ILE A O 1
ATOM 751 N N . SER A 1 98 ? 0.238 9.031 2.225 1 97.62 98 SER A N 1
ATOM 752 C CA . SER A 1 98 ? 1.522 9.711 2.105 1 97.62 98 SER A CA 1
ATOM 753 C C . SER A 1 98 ? 2.143 9.969 3.475 1 97.62 98 SER A C 1
ATOM 755 O O . SER A 1 98 ? 1.45 10.391 4.406 1 97.62 98 SER A O 1
ATOM 757 N N . HIS A 1 99 ? 3.395 9.68 3.559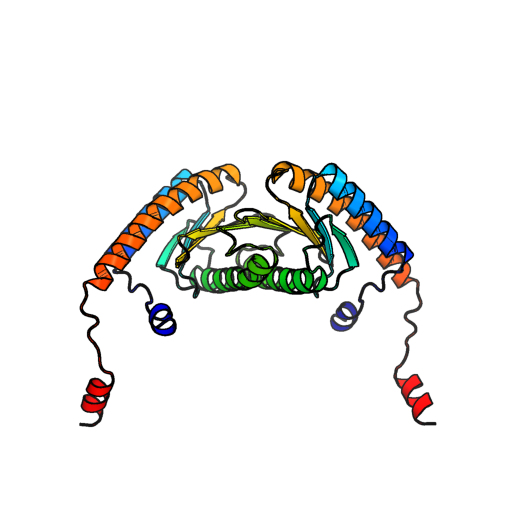 1 96.5 99 HIS A N 1
ATOM 758 C CA . HIS A 1 99 ? 4.164 9.953 4.766 1 96.5 99 HIS A CA 1
ATOM 759 C C . HIS A 1 99 ? 4.809 11.328 4.707 1 96.5 99 HIS A C 1
ATOM 761 O O . HIS A 1 99 ? 5.66 11.586 3.854 1 96.5 99 HIS A O 1
ATOM 767 N N . ILE A 1 100 ? 4.453 12.227 5.648 1 93.88 100 ILE A N 1
ATOM 768 C CA . ILE A 1 100 ? 4.961 13.594 5.668 1 93.88 100 ILE A CA 1
ATOM 769 C C . ILE A 1 100 ? 6.051 13.727 6.73 1 93.88 100 ILE A C 1
ATOM 771 O O . ILE A 1 100 ? 5.762 13.688 7.93 1 93.88 100 ILE A O 1
ATOM 775 N N . GLU A 1 101 ? 7.242 13.93 6.359 1 83.25 101 GLU A N 1
ATOM 776 C CA . GLU A 1 101 ? 8.414 14.258 7.172 1 83.25 101 GLU A CA 1
ATOM 777 C C . GLU A 1 101 ? 8.508 13.336 8.383 1 83.25 101 GLU A C 1
ATOM 779 O O . GLU A 1 101 ? 8.773 13.789 9.5 1 83.25 101 GLU A O 1
ATOM 784 N N . LYS A 1 102 ? 8.156 12.094 8.367 1 78.25 102 LYS A N 1
ATOM 785 C CA . LYS A 1 102 ? 8.305 11.062 9.383 1 78.25 102 LYS A CA 1
ATOM 786 C C . LYS A 1 102 ? 7.406 11.336 10.586 1 78.25 102 LYS A C 1
ATOM 788 O O . LYS A 1 102 ? 7.535 10.695 11.633 1 78.25 102 LYS A O 1
ATOM 793 N N . GLN A 1 103 ? 6.449 12.211 10.422 1 81.19 103 GLN A N 1
ATOM 794 C CA . GLN A 1 103 ? 5.668 12.633 11.578 1 81.19 103 GLN A CA 1
ATOM 795 C C . GLN A 1 103 ? 4.195 12.258 11.414 1 81.19 103 GLN A C 1
ATOM 797 O O . GLN A 1 103 ? 3.553 11.82 12.367 1 81.19 103 GLN A O 1
ATOM 802 N N . VAL A 1 104 ? 3.693 12.578 10.305 1 94.69 104 VAL A N 1
ATOM 803 C CA . VAL A 1 104 ? 2.254 12.414 10.125 1 94.69 104 VAL A CA 1
ATOM 804 C C . VAL A 1 104 ? 1.974 11.742 8.781 1 94.69 104 VAL A C 1
ATOM 806 O O . VAL A 1 104 ? 2.857 11.656 7.926 1 94.69 104 VAL A O 1
ATOM 809 N N . LEU A 1 105 ? 0.832 11.203 8.656 1 97.69 105 LEU A N 1
ATOM 810 C CA . LEU A 1 105 ? 0.343 10.578 7.434 1 97.69 105 LEU A CA 1
ATOM 811 C C . LEU A 1 105 ? -0.834 11.359 6.859 1 97.69 105 LEU A C 1
ATOM 813 O O . LEU A 1 105 ? -1.7 11.828 7.602 1 97.69 105 LEU A O 1
ATOM 817 N N . LEU A 1 106 ? -0.833 11.531 5.582 1 98.12 106 LEU A N 1
ATOM 818 C CA . LEU A 1 106 ? -2.008 12.008 4.859 1 98.12 106 LEU A CA 1
ATOM 819 C C . LEU A 1 106 ? -2.748 10.844 4.203 1 98.12 106 LEU A C 1
ATOM 821 O O . LEU A 1 106 ? -2.186 10.141 3.361 1 98.12 106 LEU A O 1
ATOM 825 N N . LEU A 1 107 ? -3.965 10.617 4.621 1 98.38 107 LEU A N 1
ATOM 826 C CA . LEU A 1 107 ? -4.84 9.617 4.012 1 98.38 107 LEU A CA 1
ATOM 827 C C . LEU A 1 107 ? -5.801 10.273 3.023 1 98.38 107 LEU A C 1
ATOM 829 O O . LEU A 1 107 ? -6.469 11.25 3.355 1 98.38 107 LEU A O 1
ATOM 833 N N . VAL A 1 108 ? -5.898 9.695 1.847 1 98.31 108 VAL A N 1
ATOM 834 C CA . VAL A 1 108 ? -6.844 10.188 0.849 1 98.31 108 VAL A CA 1
ATOM 835 C C . VAL A 1 108 ? -7.688 9.039 0.319 1 98.31 108 VAL A C 1
ATOM 837 O O . VAL A 1 108 ? -7.156 8.062 -0.213 1 98.31 108 VAL A O 1
ATOM 840 N N . ILE A 1 109 ? -8.961 9.117 0.53 1 97.94 109 ILE A N 1
ATOM 841 C CA . ILE A 1 109 ? -9.922 8.156 0.004 1 97.94 109 ILE A CA 1
ATOM 842 C C . ILE A 1 109 ? -10.586 8.711 -1.252 1 97.94 109 ILE A C 1
ATOM 844 O O . ILE A 1 109 ? -11.078 9.844 -1.247 1 97.94 109 ILE A O 1
ATOM 848 N N . PHE A 1 110 ? -10.57 7.938 -2.326 1 97.44 110 PHE A N 1
ATOM 849 C CA . PHE A 1 110 ? -11.172 8.414 -3.564 1 97.44 110 PHE A CA 1
ATOM 850 C C . PHE A 1 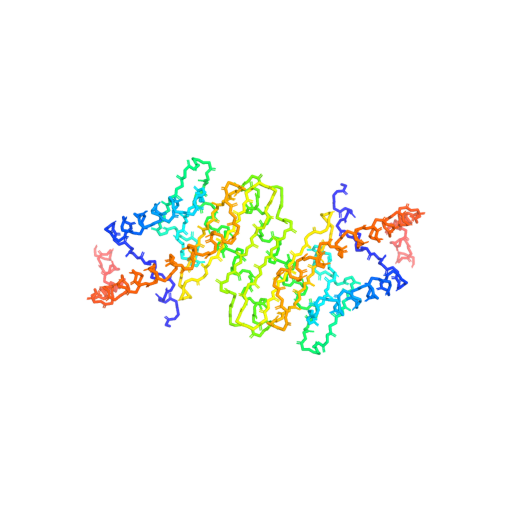110 ? -11.719 7.246 -4.379 1 97.44 110 PHE A C 1
ATOM 852 O O . PHE A 1 110 ? -11.492 6.082 -4.039 1 97.44 110 PHE A O 1
ATOM 859 N N . ASP A 1 111 ? -12.531 7.594 -5.285 1 96.31 111 ASP A N 1
ATOM 860 C CA . ASP A 1 111 ? -13.086 6.582 -6.18 1 96.31 111 ASP A CA 1
ATOM 861 C C . ASP A 1 111 ? -12.836 6.945 -7.641 1 96.31 111 ASP A C 1
ATOM 863 O O . ASP A 1 111 ? -11.984 7.785 -7.941 1 96.31 111 ASP A O 1
ATOM 867 N N . ASP A 1 112 ? -13.516 6.375 -8.516 1 96.81 112 ASP A N 1
ATOM 868 C CA . ASP A 1 112 ? -13.203 6.473 -9.938 1 96.81 112 ASP A CA 1
ATOM 869 C C . ASP A 1 112 ? -13.695 7.793 -10.523 1 96.81 112 ASP A C 1
ATOM 871 O O . ASP A 1 112 ? -13.555 8.039 -11.719 1 96.81 112 ASP A O 1
ATOM 875 N N . SER A 1 113 ? -14.25 8.664 -9.688 1 95.69 113 SER A N 1
ATOM 876 C CA . SER A 1 113 ? -14.609 10 -10.148 1 95.69 113 SER A CA 1
ATOM 877 C C . SER A 1 113 ? -13.367 10.852 -10.383 1 95.69 113 SER A C 1
ATOM 879 O O . SER A 1 113 ? -13.445 11.93 -10.977 1 95.69 113 SER A O 1
ATOM 881 N N . THR A 1 114 ? -12.195 10.375 -9.961 1 97.12 114 THR A N 1
ATOM 882 C CA . THR A 1 114 ? -10.883 10.961 -10.242 1 97.12 114 THR A CA 1
ATOM 883 C C . THR A 1 114 ? -9.875 9.875 -10.594 1 97.12 114 THR A C 1
ATOM 885 O O . THR A 1 114 ? -10.25 8.734 -10.852 1 97.12 114 THR A O 1
ATOM 888 N N . THR A 1 115 ? -8.609 10.266 -10.789 1 95 115 THR A N 1
ATOM 889 C CA . THR A 1 115 ? -7.574 9.305 -11.148 1 95 115 THR A CA 1
ATOM 890 C C . THR A 1 115 ? -6.434 9.328 -10.141 1 95 115 THR A C 1
ATOM 892 O O . THR A 1 115 ? -6.211 10.344 -9.469 1 95 115 THR A O 1
ATOM 895 N N . LEU A 1 116 ? -5.777 8.219 -10.086 1 94.44 116 LEU A N 1
ATOM 896 C CA . LEU A 1 116 ? -4.602 8.148 -9.227 1 94.44 116 LEU A CA 1
ATOM 897 C C . LEU A 1 116 ? -3.617 9.266 -9.555 1 94.44 116 LEU A C 1
ATOM 899 O O . LEU A 1 116 ? -3.055 9.891 -8.656 1 94.44 116 LEU A O 1
ATOM 903 N N . GLY A 1 117 ? -3.369 9.5 -10.859 1 94.69 117 GLY A N 1
ATOM 904 C CA . GLY A 1 117 ? -2.459 10.555 -11.273 1 94.69 117 GLY A CA 1
ATOM 905 C C . GLY A 1 117 ? -2.834 11.914 -10.711 1 94.69 117 GLY A C 1
ATOM 906 O O . GLY A 1 117 ? -1.977 12.641 -10.203 1 94.69 117 GLY A O 1
ATOM 907 N N . MET A 1 118 ? -4.047 12.266 -10.703 1 96.19 118 MET A N 1
ATOM 908 C CA . MET A 1 118 ? -4.531 13.539 -10.195 1 96.19 118 MET A CA 1
ATOM 909 C C . MET A 1 118 ? -4.402 13.609 -8.672 1 96.19 118 MET A C 1
ATOM 911 O O . MET A 1 118 ? -3.943 14.609 -8.125 1 96.19 118 MET A O 1
ATOM 915 N N . VAL A 1 119 ? -4.879 12.562 -8.031 1 97.75 119 VAL A N 1
ATOM 916 C CA . VAL A 1 119 ? -4.789 12.508 -6.578 1 97.75 119 VAL A CA 1
ATOM 917 C C . VAL A 1 119 ? -3.332 12.625 -6.145 1 97.75 119 VAL A C 1
ATOM 919 O O . VAL A 1 119 ? -3.012 13.375 -5.219 1 97.75 119 VAL A O 1
ATOM 922 N N . ARG A 1 120 ? -2.475 11.953 -6.824 1 96.44 120 ARG A N 1
ATOM 923 C CA . ARG A 1 120 ? -1.054 12 -6.5 1 96.44 120 ARG A CA 1
ATOM 924 C C . ARG A 1 120 ? -0.494 13.406 -6.691 1 96.44 120 ARG A C 1
ATOM 926 O O . ARG A 1 120 ? 0.27 13.891 -5.855 1 96.44 120 ARG A O 1
ATOM 933 N N . LEU A 1 121 ? -0.792 14.055 -7.754 1 95.94 121 LEU A N 1
ATOM 934 C CA . LEU A 1 121 ? -0.341 15.414 -8.039 1 95.94 121 LEU A CA 1
ATOM 935 C C . LEU A 1 121 ? -0.725 16.359 -6.914 1 95.94 121 LEU A C 1
ATOM 937 O O . LEU A 1 121 ? 0.131 17.062 -6.371 1 95.94 121 LEU A O 1
ATOM 941 N N . PHE A 1 122 ? -1.986 16.328 -6.559 1 97.56 122 PHE A N 1
ATOM 942 C CA . PHE A 1 122 ? -2.486 17.25 -5.547 1 97.56 122 PHE A CA 1
ATOM 943 C C . PHE A 1 122 ? -2.008 16.844 -4.16 1 97.56 122 PHE A C 1
ATOM 945 O O . PHE A 1 122 ? -1.774 17.703 -3.303 1 97.56 122 PHE A O 1
ATOM 952 N N . ALA A 1 123 ? -1.907 15.5 -3.938 1 97.81 123 ALA A N 1
ATOM 953 C CA . ALA A 1 123 ? -1.395 15.039 -2.65 1 97.81 123 ALA A CA 1
ATOM 954 C C . ALA A 1 123 ? 0.038 15.508 -2.428 1 97.81 123 ALA A C 1
ATOM 956 O O . ALA A 1 123 ? 0.408 15.883 -1.313 1 97.81 123 ALA A O 1
ATOM 957 N N . GLN A 1 124 ? 0.855 15.445 -3.451 1 95.94 124 GLN A N 1
ATOM 958 C CA . GLN A 1 124 ? 2.23 15.922 -3.348 1 95.94 124 GLN A CA 1
ATOM 959 C C . GLN A 1 124 ? 2.273 17.391 -2.93 1 95.94 124 GLN A C 1
ATOM 961 O O . GLN A 1 124 ? 3.021 17.766 -2.023 1 95.94 124 GLN A O 1
ATOM 966 N N . LYS A 1 125 ? 1.499 18.188 -3.541 1 96.5 125 LYS A N 1
ATOM 967 C CA . LYS A 1 125 ? 1.401 19.594 -3.188 1 96.5 125 LYS A CA 1
ATOM 968 C C . LYS A 1 125 ? 0.903 19.781 -1.756 1 96.5 125 LYS A C 1
ATOM 970 O O . LYS A 1 125 ? 1.435 20.594 -1.005 1 96.5 125 LYS A O 1
ATOM 975 N N . ALA A 1 126 ? -0.124 19.031 -1.448 1 96.88 126 ALA A N 1
ATOM 976 C CA . ALA A 1 126 ? -0.695 19.094 -0.105 1 96.88 126 ALA A CA 1
ATOM 977 C C . ALA A 1 126 ? 0.345 18.719 0.95 1 96.88 126 ALA A C 1
ATOM 979 O O . ALA A 1 126 ? 0.445 19.375 1.988 1 96.88 126 ALA A O 1
ATOM 980 N N . CYS A 1 127 ? 1.092 17.703 0.67 1 95.94 127 CYS A N 1
ATOM 981 C CA . CYS A 1 127 ? 2.113 17.266 1.608 1 95.94 127 CYS A CA 1
ATOM 982 C C . CYS A 1 127 ? 3.146 18.359 1.855 1 95.94 127 CYS A C 1
ATOM 984 O O . CYS A 1 127 ? 3.57 18.562 2.992 1 95.94 127 CYS A O 1
ATOM 986 N N . GLU A 1 128 ? 3.521 19.062 0.845 1 95.31 128 GLU A N 1
ATOM 987 C CA . GLU A 1 128 ? 4.484 20.141 0.979 1 95.31 128 GLU A CA 1
ATOM 988 C C . GLU A 1 128 ? 3.934 21.266 1.863 1 95.31 128 GLU A C 1
ATOM 990 O O . GLU A 1 128 ? 4.633 21.766 2.746 1 95.31 128 GLU A O 1
ATOM 995 N N . ASN A 1 129 ? 2.723 21.625 1.629 1 94.44 129 ASN A N 1
ATOM 996 C CA . ASN A 1 129 ? 2.096 22.703 2.398 1 94.44 129 ASN A CA 1
ATOM 997 C C . ASN A 1 129 ? 1.855 22.281 3.846 1 94.44 129 ASN A C 1
ATOM 999 O O . ASN A 1 129 ? 2.123 23.062 4.77 1 94.44 129 ASN A O 1
ATOM 1003 N N . LEU A 1 130 ? 1.38 21.094 4.039 1 94.31 130 LEU A N 1
ATOM 1004 C CA . LEU A 1 130 ? 1.092 20.594 5.379 1 94.31 130 LEU A CA 1
ATOM 1005 C C . LEU A 1 130 ? 2.375 20.438 6.191 1 94.31 130 LEU A C 1
ATOM 1007 O O . LEU A 1 130 ? 2.375 20.672 7.406 1 94.31 130 LEU A O 1
ATOM 1011 N N . ALA A 1 131 ? 3.414 20.047 5.516 1 93.94 131 ALA A N 1
ATOM 1012 C CA . ALA A 1 131 ? 4.707 19.953 6.188 1 93.94 131 ALA A CA 1
ATOM 1013 C C . ALA A 1 131 ? 5.102 21.297 6.793 1 93.94 131 ALA A C 1
ATOM 1015 O O . ALA A 1 131 ? 5.594 21.359 7.922 1 93.94 131 ALA A O 1
ATOM 1016 N N . LYS A 1 132 ? 4.871 22.359 6.082 1 93 132 LYS A N 1
ATOM 1017 C CA . LYS A 1 132 ? 5.176 23.703 6.562 1 93 132 LYS A CA 1
ATOM 1018 C C . LYS A 1 132 ? 4.316 24.062 7.773 1 93 132 LYS A C 1
ATOM 1020 O O . LYS A 1 132 ? 4.812 24.625 8.75 1 93 132 LYS A O 1
ATOM 1025 N N . ILE A 1 133 ? 3.055 23.719 7.672 1 90.56 133 ILE A N 1
ATOM 1026 C CA . ILE A 1 133 ? 2.123 24 8.758 1 90.56 133 ILE A CA 1
ATOM 1027 C C . ILE A 1 133 ? 2.541 23.25 10.016 1 90.56 133 ILE A C 1
ATOM 1029 O O . ILE A 1 133 ? 2.572 23.812 11.109 1 90.56 133 ILE A O 1
ATOM 1033 N N . ILE A 1 134 ? 2.902 22.016 9.883 1 89.38 134 ILE A N 1
ATOM 1034 C CA . ILE A 1 134 ? 3.271 21.156 11 1 89.38 134 ILE A CA 1
ATOM 1035 C C . ILE A 1 134 ? 4.566 21.656 11.641 1 89.38 134 ILE A C 1
ATOM 1037 O O . ILE A 1 134 ? 4.707 21.656 12.859 1 89.38 134 ILE A O 1
ATOM 1041 N N . LYS A 1 135 ? 5.438 22.031 10.805 1 89.19 135 LYS A N 1
ATOM 1042 C CA . LYS A 1 135 ? 6.695 22.578 11.297 1 89.19 135 LYS A CA 1
ATOM 1043 C C . LYS A 1 135 ? 6.453 23.812 12.148 1 89.19 135 LYS A C 1
ATOM 1045 O O . LYS A 1 135 ? 7.059 23.984 13.211 1 89.19 135 LYS A O 1
ATOM 1050 N N . LYS A 1 136 ? 5.629 24.672 11.68 1 88.44 136 LYS A N 1
ATOM 1051 C CA . LYS A 1 136 ? 5.285 25.891 12.414 1 88.44 136 LYS A CA 1
ATOM 1052 C C . LYS A 1 136 ? 4.664 25.562 13.766 1 88.44 136 LYS A C 1
ATOM 1054 O O . LYS A 1 136 ? 4.98 26.203 14.773 1 88.44 136 LYS A O 1
ATOM 1059 N N . ILE A 1 137 ? 3.791 24.578 13.766 1 84.88 137 ILE A N 1
ATOM 1060 C CA . ILE A 1 137 ? 3.107 24.172 14.992 1 84.88 137 ILE A CA 1
ATOM 1061 C C . ILE A 1 137 ? 4.125 23.625 15.992 1 84.88 137 ILE A C 1
ATOM 1063 O O . ILE A 1 137 ? 4.062 23.953 17.188 1 84.88 137 ILE A O 1
ATOM 1067 N N . LYS A 1 138 ? 5.008 22.859 15.531 1 83.31 138 LYS A N 1
ATOM 1068 C CA . LYS A 1 138 ? 6.027 22.266 16.391 1 83.31 138 LYS A CA 1
ATOM 1069 C C . LYS A 1 138 ? 6.938 23.328 16.984 1 83.31 138 LYS A C 1
ATOM 1071 O O . LYS A 1 138 ? 7.375 23.219 18.141 1 83.31 138 LYS A O 1
ATOM 1076 N N . GLU A 1 139 ? 7.277 24.312 16.219 1 84.81 139 GLU A N 1
ATOM 1077 C CA . GLU A 1 139 ? 8.133 25.406 16.672 1 84.81 139 GLU A CA 1
ATOM 1078 C C . GLU A 1 139 ? 7.449 26.234 17.766 1 84.81 139 GLU A C 1
ATOM 1080 O O . GLU A 1 139 ? 8.102 26.688 18.703 1 84.81 139 GLU A O 1
ATOM 1085 N N . LYS A 1 140 ? 6.191 26.391 17.594 1 81.44 140 LYS A N 1
ATOM 1086 C CA . LYS A 1 140 ? 5.43 27.125 18.609 1 81.44 140 LYS A CA 1
ATOM 1087 C C . LYS A 1 140 ? 5.387 26.359 19.922 1 81.44 140 LYS A C 1
ATOM 1089 O O . LYS A 1 140 ? 5.309 26.969 21 1 81.44 140 LYS A O 1
ATOM 1094 N N . GLN A 1 141 ? 5.348 25.016 19.859 1 76.06 141 GLN A N 1
ATOM 1095 C CA . GLN A 1 141 ? 5.27 24.188 21.062 1 76.06 141 GLN A CA 1
ATOM 1096 C C . GLN A 1 141 ? 6.605 24.156 21.797 1 76.06 141 GLN A C 1
ATOM 1098 O O . GLN A 1 141 ? 6.641 23.938 23.016 1 76.06 141 GLN A O 1
ATOM 1103 N N . LYS A 1 142 ? 7.641 24.234 21.078 1 70.75 142 LYS A N 1
ATOM 1104 C CA . LYS A 1 142 ? 8.953 24.281 21.719 1 70.75 142 LYS A CA 1
ATOM 1105 C C . LYS A 1 142 ? 9.094 25.5 22.609 1 70.75 142 LYS A C 1
ATOM 1107 O O . LYS A 1 142 ? 9.828 25.484 23.594 1 70.75 142 LYS A O 1
ATOM 1112 N N . ASP A 1 143 ? 8.406 26.578 22.234 1 61.53 143 ASP A N 1
ATOM 1113 C CA . ASP A 1 143 ? 8.492 27.812 22.984 1 61.53 143 ASP A CA 1
ATOM 1114 C C . ASP A 1 143 ? 7.625 27.766 24.234 1 61.53 143 ASP A C 1
ATOM 1116 O O . ASP A 1 143 ? 7.715 28.641 25.109 1 61.53 143 ASP A O 1
ATOM 1120 N N . ILE A 1 144 ? 6.629 26.828 24.266 1 56.69 144 ILE A N 1
ATOM 1121 C CA . ILE A 1 144 ? 5.848 26.688 25.484 1 56.69 144 ILE A CA 1
ATOM 1122 C C . ILE A 1 144 ? 6.695 26.031 26.562 1 56.69 144 ILE A C 1
ATOM 1124 O O . ILE A 1 144 ? 7.23 24.938 26.359 1 56.69 144 ILE A O 1
ATOM 1128 N N . PRO A 1 145 ? 7.117 26.719 27.484 1 48.66 145 PRO A N 1
ATOM 1129 C CA . PRO A 1 145 ? 7.922 26.125 28.562 1 48.66 145 PRO A CA 1
ATOM 1130 C C . PRO A 1 145 ? 7.438 24.734 28.969 1 48.66 145 PRO A C 1
ATOM 1132 O O . PRO A 1 145 ? 6.23 24.5 29.047 1 48.66 145 PRO A O 1
ATOM 1135 N N . LYS A 1 146 ? 7.969 23.719 28.422 1 48.84 146 LYS A N 1
ATOM 1136 C CA . LYS A 1 146 ? 7.656 22.406 28.969 1 48.84 146 LYS A CA 1
ATOM 1137 C C . LYS A 1 146 ? 7.309 22.5 30.453 1 48.84 146 LYS A C 1
ATOM 1139 O O . LYS A 1 146 ? 8.18 22.781 31.281 1 48.84 146 LYS A O 1
ATOM 1144 N N . ALA A 1 147 ? 6.211 23.203 30.766 1 39.94 147 ALA A N 1
ATOM 1145 C CA . ALA A 1 147 ? 5.922 23.109 32.188 1 39.94 147 ALA A CA 1
ATOM 1146 C C . ALA A 1 147 ? 6.336 21.75 32.75 1 39.94 147 ALA A C 1
ATOM 1148 O O . ALA A 1 147 ? 5.879 20.719 32.25 1 39.94 147 ALA A O 1
ATOM 1149 N N . GLU A 1 148 ? 7.48 21.578 32.969 1 39.66 148 GLU A N 1
ATOM 1150 C CA . GLU A 1 148 ? 7.812 20.469 33.875 1 39.66 148 GLU A CA 1
ATOM 1151 C C . GLU A 1 148 ? 6.68 20.203 34.875 1 39.66 148 GLU A C 1
ATOM 1153 O O . GLU A 1 148 ? 6.621 20.828 35.938 1 39.66 148 GLU A O 1
ATOM 1158 N N . PHE A 1 149 ? 5.477 20.031 34.406 1 36.41 149 PHE A N 1
ATOM 1159 C CA . PHE A 1 149 ? 4.543 19.422 35.344 1 36.41 149 PHE A CA 1
ATOM 1160 C C . PHE A 1 149 ? 5.191 18.25 36.062 1 36.41 149 PHE A C 1
ATOM 1162 O O . PHE A 1 149 ? 5.398 17.188 35.469 1 36.41 149 PHE A O 1
ATOM 1169 N N . ASN A 1 150 ? 6.172 18.422 36.719 1 37.88 150 ASN A N 1
ATOM 1170 C CA . ASN A 1 150 ? 6.645 17.5 37.75 1 37.88 150 ASN A CA 1
ATOM 1171 C C . ASN A 1 150 ? 5.484 16.859 38.5 1 37.88 150 ASN A C 1
ATOM 1173 O O . ASN A 1 150 ? 4.738 17.547 39.188 1 37.88 150 ASN A O 1
ATOM 1177 N N . PHE A 1 151 ? 4.922 15.852 37.906 1 38.62 151 PHE A N 1
ATOM 1178 C CA . PHE A 1 151 ? 4.016 14.961 38.594 1 38.62 151 PHE A CA 1
ATOM 1179 C C . PHE A 1 151 ? 4.402 14.852 40.062 1 38.62 151 PHE A C 1
ATOM 1181 O O . PHE A 1 151 ? 3.607 14.391 40.906 1 38.62 151 PHE A O 1
ATOM 1188 N N . SER A 1 152 ? 5.605 15.133 40.312 1 40.5 152 SER A N 1
ATOM 1189 C CA . SER A 1 152 ? 5.977 15.18 41.719 1 40.5 152 SER A CA 1
ATOM 1190 C C . SER A 1 152 ? 5.23 16.297 42.438 1 40.5 152 SER A C 1
ATOM 1192 O O . SER A 1 152 ? 4.824 16.125 43.594 1 40.5 152 SER A O 1
ATOM 1194 N N . ASP A 1 153 ? 5.008 17.359 41.781 1 42.03 153 ASP A N 1
ATOM 1195 C CA . ASP A 1 153 ? 4.332 18.438 42.469 1 42.03 153 ASP A CA 1
ATOM 1196 C C . ASP A 1 153 ? 2.826 18.203 42.531 1 42.03 153 ASP A C 1
ATOM 1198 O O . ASP A 1 153 ? 2.162 18.656 43.469 1 42.03 153 ASP A O 1
ATOM 1202 N N . ILE A 1 154 ? 2.234 17.469 41.625 1 42.34 154 ILE A N 1
ATOM 1203 C CA . ILE A 1 154 ? 0.84 17.047 41.719 1 42.34 154 ILE A CA 1
ATOM 1204 C C . ILE A 1 154 ? 0.695 15.984 42.812 1 42.34 154 ILE A C 1
ATOM 1206 O O . ILE A 1 154 ? -0.293 15.969 43.562 1 42.34 154 ILE A O 1
ATOM 1210 N N . GLU A 1 155 ? 1.686 15.141 42.844 1 42.16 155 GLU A N 1
ATOM 1211 C CA . GLU A 1 155 ? 1.643 14.234 44 1 42.16 155 GLU A CA 1
ATOM 1212 C C . GLU A 1 155 ? 1.622 15 45.312 1 42.16 155 GLU A C 1
ATOM 1214 O O . GLU A 1 155 ? 0.942 14.594 46.25 1 42.16 155 GLU A O 1
ATOM 1219 N N . ASP A 1 156 ? 2.385 16.016 45.312 1 43.91 156 ASP A N 1
ATOM 1220 C CA . ASP A 1 156 ? 2.406 16.766 46.562 1 43.91 156 ASP A CA 1
ATOM 1221 C C . ASP A 1 156 ? 1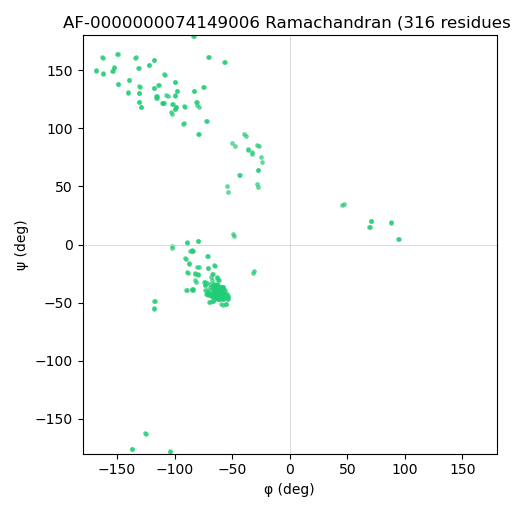.067 17.453 46.812 1 43.91 156 ASP A C 1
ATOM 1223 O O . ASP A 1 156 ? 0.688 17.672 47.969 1 43.91 156 ASP A O 1
ATOM 1227 N N . PHE A 1 157 ? 0.321 17.844 45.844 1 43.5 157 PHE A N 1
ATOM 1228 C CA . PHE A 1 157 ? -0.99 18.453 46.031 1 43.5 157 PHE A CA 1
ATOM 1229 C C . PHE A 1 157 ? -1.987 17.422 46.562 1 43.5 157 PHE A C 1
ATOM 1231 O O . PHE A 1 157 ? -2.814 17.734 47.406 1 43.5 157 PHE A O 1
ATOM 1238 N N . PHE A 1 158 ? -1.903 16.172 46.188 1 46.59 158 PHE A N 1
ATOM 1239 C CA . PHE A 1 158 ? -2.83 15.141 46.656 1 46.59 158 PHE A CA 1
ATOM 1240 C C . PHE A 1 158 ? -2.348 14.539 47.969 1 46.59 158 PHE A C 1
ATOM 1242 O O . PHE A 1 158 ? -3.076 13.773 48.594 1 46.59 158 PHE A O 1
ATOM 1249 N N . LYS A 1 159 ? -1.102 14.812 48.188 1 46.31 159 LYS A N 1
ATOM 1250 C CA . LYS A 1 159 ? -0.661 14.289 49.469 1 46.31 159 LYS A CA 1
ATOM 1251 C C . LYS A 1 159 ? -0.957 15.281 50.594 1 46.31 159 LYS A C 1
ATOM 1253 O O . LYS A 1 159 ? -0.912 14.922 51.781 1 46.31 159 LYS A O 1
ATOM 1258 N N . LYS A 1 160 ? -1.428 16.438 50.156 1 38.19 160 LYS A N 1
ATOM 1259 C CA . LYS A 1 160 ? -1.841 17.297 51.25 1 38.19 160 LYS A CA 1
ATOM 1260 C C . LYS A 1 160 ? -3.352 17.234 51.469 1 38.19 160 LYS A C 1
ATOM 1262 O O . LYS A 1 160 ? -4.109 17.094 50.5 1 38.19 160 LYS A O 1
ATOM 1267 N N . MET B 1 1 ? -14.906 -26 8.484 1 31.95 1 MET B N 1
ATOM 1268 C CA . MET B 1 1 ? -14.5 -26.25 7.105 1 31.95 1 MET B CA 1
ATOM 1269 C C . MET B 1 1 ? -13.352 -25.328 6.691 1 31.95 1 MET B C 1
ATOM 1271 O O . MET B 1 1 ? -12.57 -25.672 5.809 1 31.95 1 MET B O 1
ATOM 1275 N N . ASP B 1 2 ? -13.328 -24.094 7.289 1 39.62 2 ASP B N 1
ATOM 1276 C CA . ASP B 1 2 ? -12.43 -23 6.945 1 39.62 2 ASP B CA 1
ATOM 1277 C C . ASP B 1 2 ? -11 -23.297 7.391 1 39.62 2 ASP B C 1
ATOM 1279 O O . ASP B 1 2 ? -10.039 -22.922 6.711 1 39.62 2 ASP B O 1
ATOM 1283 N N . GLU B 1 3 ? -10.914 -23.828 8.508 1 38.69 3 GLU B N 1
ATOM 1284 C CA . GLU B 1 3 ? -9.609 -24.172 9.078 1 38.69 3 GLU B CA 1
ATOM 1285 C C . GLU B 1 3 ? -8.844 -25.125 8.18 1 38.69 3 GLU B C 1
ATOM 1287 O O . GLU B 1 3 ? -7.609 -25.094 8.133 1 38.69 3 GLU B O 1
ATOM 1292 N N . ARG B 1 4 ? -9.555 -26.156 7.676 1 36.59 4 ARG B N 1
ATOM 1293 C CA . ARG B 1 4 ? -8.953 -27.156 6.785 1 36.59 4 ARG B CA 1
ATOM 1294 C C . ARG B 1 4 ? -8.359 -26.484 5.551 1 36.59 4 ARG B C 1
ATOM 1296 O O . ARG B 1 4 ? -7.422 -27.016 4.945 1 36.59 4 ARG B O 1
ATOM 1303 N N . GLU B 1 5 ? -8.977 -25.484 5.043 1 41.56 5 GLU B N 1
ATOM 1304 C CA . GLU B 1 5 ? -8.438 -24.719 3.918 1 41.56 5 GLU B CA 1
ATOM 1305 C C . GLU B 1 5 ? -7.082 -24.109 4.262 1 41.56 5 GLU B C 1
ATOM 1307 O O . GLU B 1 5 ? -6.332 -23.719 3.365 1 41.56 5 GLU B O 1
ATOM 1312 N N . GLN B 1 6 ? -6.898 -23.625 5.402 1 40.91 6 GLN B N 1
ATOM 1313 C CA . GLN B 1 6 ? -5.707 -22.875 5.793 1 40.91 6 GLN B CA 1
ATOM 1314 C C . GLN B 1 6 ? -4.445 -23.719 5.59 1 40.91 6 GLN B C 1
ATOM 1316 O O . GLN B 1 6 ? -3.406 -23.188 5.184 1 40.91 6 GLN B O 1
ATOM 1321 N N . ILE B 1 7 ? -4.488 -24.938 6.16 1 40.22 7 ILE B N 1
ATOM 1322 C CA . ILE B 1 7 ? -3.268 -25.734 6.125 1 40.22 7 ILE B CA 1
ATOM 1323 C C . ILE B 1 7 ? -2.961 -26.141 4.684 1 40.22 7 ILE B C 1
ATOM 1325 O O . ILE B 1 7 ? -1.943 -26.781 4.418 1 40.22 7 ILE B O 1
ATOM 1329 N N . LEU B 1 8 ? -4 -26.203 3.812 1 43.16 8 LEU B N 1
ATOM 1330 C CA . LEU B 1 8 ? -3.598 -26.688 2.498 1 43.16 8 LEU B CA 1
ATOM 1331 C C . LEU B 1 8 ? -2.443 -25.859 1.941 1 43.16 8 LEU B C 1
ATOM 1333 O O . LEU B 1 8 ? -2.654 -24.75 1.434 1 43.16 8 LEU B O 1
ATOM 1337 N N . SER B 1 9 ? -1.408 -25.672 2.703 1 48.94 9 SER B N 1
ATOM 1338 C CA . SER B 1 9 ? -0.133 -25.406 2.045 1 48.94 9 SER B CA 1
ATOM 1339 C C . SER B 1 9 ? -0.094 -26.031 0.65 1 48.94 9 SER B C 1
ATOM 1341 O O . SER B 1 9 ? -0.398 -27.203 0.479 1 48.94 9 SER B O 1
ATOM 1343 N N . LEU B 1 10 ? -0.63 -25.328 -0.349 1 53.94 10 LEU B N 1
ATOM 1344 C CA . LEU B 1 10 ? -0.385 -25.812 -1.704 1 53.94 10 LEU B CA 1
ATOM 1345 C C . LEU B 1 10 ? 0.896 -26.625 -1.766 1 53.94 10 LEU B C 1
ATOM 1347 O O . LEU B 1 10 ? 1.994 -26.094 -1.616 1 53.94 10 LEU B O 1
ATOM 1351 N N . VAL B 1 11 ? 0.803 -27.859 -1.237 1 63.25 11 VAL B N 1
ATOM 1352 C CA . VAL B 1 11 ? 1.925 -28.719 -1.606 1 63.25 11 VAL B CA 1
ATOM 1353 C C . VAL B 1 11 ? 2.133 -28.672 -3.119 1 63.25 11 VAL B C 1
ATOM 1355 O O . VAL B 1 11 ? 1.285 -29.141 -3.883 1 63.25 11 VAL B O 1
ATOM 1358 N N . ILE B 1 12 ? 2.865 -27.75 -3.447 1 78.38 12 ILE B N 1
ATOM 1359 C CA . ILE B 1 12 ? 3.195 -27.562 -4.855 1 78.38 12 ILE B CA 1
ATOM 1360 C C . ILE B 1 12 ? 4.309 -28.531 -5.258 1 78.38 12 ILE B C 1
ATOM 1362 O O . ILE B 1 12 ? 5.312 -28.656 -4.555 1 78.38 12 ILE B O 1
ATOM 1366 N N . SER B 1 13 ? 3.922 -29.344 -6.227 1 85.44 13 SER B N 1
ATOM 1367 C CA . SER B 1 13 ? 4.945 -30.25 -6.734 1 85.44 13 SER B CA 1
ATOM 1368 C C . SER B 1 13 ? 6.164 -29.484 -7.238 1 85.44 13 SER B C 1
ATOM 1370 O O . SER B 1 13 ? 6.078 -28.281 -7.512 1 85.44 13 SER B O 1
ATOM 1372 N N . LEU B 1 14 ? 7.234 -30.141 -7.27 1 88.06 14 LEU B N 1
ATOM 1373 C CA . LEU B 1 14 ? 8.453 -29.531 -7.801 1 88.06 14 LEU B CA 1
ATOM 1374 C C . LEU B 1 14 ? 8.25 -29.078 -9.242 1 88.06 14 LEU B C 1
ATOM 1376 O O . LEU B 1 14 ? 8.773 -28.031 -9.641 1 88.06 14 LEU B O 1
ATOM 1380 N N . GLU B 1 15 ? 7.508 -29.859 -9.969 1 89.94 15 GLU B N 1
ATOM 1381 C CA . GLU B 1 15 ? 7.238 -29.5 -11.359 1 89.94 15 GLU B CA 1
ATOM 1382 C C . GLU B 1 15 ? 6.426 -28.219 -11.453 1 89.94 15 GLU B C 1
ATOM 1384 O O . GLU B 1 15 ? 6.707 -27.359 -12.297 1 89.94 15 GLU B O 1
ATOM 1389 N N . ASP B 1 16 ? 5.434 -28.078 -10.578 1 90.62 16 ASP B N 1
ATOM 1390 C CA . ASP B 1 16 ? 4.613 -26.875 -10.555 1 90.62 16 ASP B CA 1
ATOM 1391 C C . ASP B 1 16 ? 5.438 -25.656 -10.141 1 90.62 16 ASP B C 1
ATOM 1393 O O . ASP B 1 16 ? 5.293 -24.578 -10.719 1 90.62 16 ASP B O 1
ATOM 1397 N N . GLN B 1 17 ? 6.285 -25.906 -9.188 1 93 17 GLN B N 1
ATOM 1398 C CA . GLN B 1 17 ? 7.145 -24.828 -8.711 1 93 17 GLN B CA 1
ATOM 1399 C C . GLN B 1 17 ? 8.078 -24.328 -9.812 1 93 17 GLN B C 1
ATOM 1401 O O . GLN B 1 17 ? 8.266 -23.125 -9.984 1 93 17 GLN B O 1
ATOM 1406 N N . GLU B 1 18 ? 8.625 -25.219 -10.547 1 93.31 18 GLU B N 1
ATOM 1407 C CA . GLU B 1 18 ? 9.523 -24.875 -11.641 1 93.31 18 GLU B CA 1
ATOM 1408 C C . GLU B 1 18 ? 8.789 -24.109 -12.727 1 93.31 18 GLU B C 1
ATOM 1410 O O . GLU B 1 18 ? 9.344 -23.172 -13.312 1 93.31 18 GLU B O 1
ATOM 1415 N N . GLU B 1 19 ? 7.586 -24.531 -13.008 1 93.44 19 GLU B N 1
ATOM 1416 C CA . GLU B 1 19 ? 6.777 -23.812 -14 1 93.44 19 GLU B CA 1
ATOM 1417 C C . GLU B 1 19 ? 6.508 -22.375 -13.555 1 93.44 19 GLU B C 1
ATOM 1419 O O . GLU B 1 19 ? 6.637 -21.453 -14.352 1 93.44 19 GLU B O 1
ATOM 1424 N N . ILE B 1 20 ? 6.152 -22.25 -12.32 1 95.06 20 ILE B N 1
ATOM 1425 C CA . ILE B 1 20 ? 5.887 -20.922 -11.758 1 95.06 20 ILE B CA 1
ATOM 1426 C C . ILE B 1 20 ? 7.145 -20.062 -11.852 1 95.06 20 ILE B C 1
ATOM 1428 O O . ILE B 1 20 ? 7.082 -18.906 -12.297 1 95.06 20 ILE B O 1
ATOM 1432 N N . GLU B 1 21 ? 8.258 -20.609 -11.531 1 95.69 21 GLU B N 1
ATOM 1433 C CA . GLU B 1 21 ? 9.508 -19.859 -11.516 1 95.69 21 GLU B CA 1
ATOM 1434 C C . GLU B 1 21 ? 9.938 -19.469 -12.938 1 95.69 21 GLU B C 1
ATOM 1436 O O . GLU B 1 21 ? 10.523 -18.406 -13.148 1 95.69 21 GLU B O 1
ATOM 1441 N N . ARG B 1 22 ? 9.719 -20.375 -13.836 1 95.31 22 ARG B N 1
ATOM 1442 C CA . ARG B 1 22 ? 10 -20.062 -15.227 1 95.31 22 ARG B CA 1
ATOM 1443 C C . ARG B 1 22 ? 9.188 -18.859 -15.688 1 95.31 22 ARG B C 1
ATOM 1445 O O . ARG B 1 22 ? 9.719 -17.938 -16.328 1 95.31 22 ARG B O 1
ATOM 1452 N N . TYR B 1 23 ? 7.98 -18.891 -15.359 1 95.62 23 TYR B N 1
ATOM 1453 C CA . TYR B 1 23 ? 7.098 -17.781 -15.719 1 95.62 23 TYR B CA 1
ATOM 1454 C C . TYR B 1 23 ? 7.543 -16.484 -15.055 1 95.62 23 TYR B C 1
ATOM 1456 O O . TYR B 1 23 ? 7.555 -15.43 -15.695 1 95.62 23 TYR B O 1
ATOM 1464 N N . LEU B 1 24 ? 7.887 -16.531 -13.773 1 97 24 LEU B N 1
ATOM 1465 C CA . LEU B 1 24 ? 8.359 -15.344 -13.055 1 97 24 LEU B CA 1
ATOM 1466 C C . LEU B 1 24 ? 9.641 -14.805 -13.688 1 97 24 LEU B C 1
ATOM 1468 O O . LEU B 1 24 ? 9.859 -13.594 -13.719 1 97 24 LEU B O 1
ATOM 1472 N N . GLY B 1 25 ? 10.461 -15.711 -14.148 1 96.19 25 GLY B N 1
ATOM 1473 C CA . GLY B 1 25 ? 11.648 -15.289 -14.875 1 96.19 25 GLY B CA 1
ATOM 1474 C C . GLY B 1 25 ? 11.336 -14.5 -16.125 1 96.19 25 GLY B C 1
ATOM 1475 O O . GLY B 1 25 ? 11.961 -13.477 -16.406 1 96.19 25 GLY B O 1
ATOM 1476 N N . GLN B 1 26 ? 10.414 -14.992 -16.906 1 96.69 26 GLN B N 1
ATOM 1477 C CA . GLN B 1 26 ? 9.969 -14.281 -18.109 1 96.69 26 GLN B CA 1
ATOM 1478 C C . GLN B 1 26 ? 9.398 -12.906 -17.75 1 96.69 26 GLN B C 1
ATOM 1480 O O . GLN B 1 26 ? 9.68 -11.922 -18.438 1 96.69 26 GLN B O 1
ATOM 1485 N N . PHE B 1 27 ? 8.609 -12.875 -16.766 1 97 27 PHE B N 1
ATOM 1486 C CA . PHE B 1 27 ? 8.039 -11.625 -16.266 1 97 27 PHE B CA 1
ATOM 1487 C C . PHE B 1 27 ? 9.133 -10.617 -15.961 1 97 27 PHE B C 1
ATOM 1489 O O . PHE B 1 27 ? 9.016 -9.438 -16.312 1 97 27 PHE B O 1
ATOM 1496 N N . LEU B 1 28 ? 10.195 -11.047 -15.258 1 96.75 28 LEU B N 1
ATOM 1497 C CA . LEU B 1 28 ? 11.289 -10.148 -14.883 1 96.75 28 LEU B CA 1
ATOM 1498 C C . LEU B 1 28 ? 11.992 -9.617 -16.125 1 96.75 28 LEU B C 1
ATOM 1500 O O . LEU B 1 28 ? 12.367 -8.438 -16.172 1 96.75 28 LEU B O 1
ATOM 1504 N N . ALA B 1 29 ? 12.148 -10.484 -17.047 1 96.06 29 ALA B N 1
ATOM 1505 C CA . ALA B 1 29 ? 12.812 -10.078 -18.281 1 96.06 29 ALA B CA 1
ATOM 1506 C C . ALA B 1 29 ? 12.008 -9 -19 1 96.06 29 ALA B C 1
ATOM 1508 O O . ALA B 1 29 ? 12.578 -8.062 -19.562 1 96.06 29 ALA B O 1
ATOM 1509 N N . GLU B 1 30 ? 10.734 -9.055 -18.938 1 96.88 30 GLU B N 1
ATOM 1510 C CA . GLU B 1 30 ? 9.859 -8.141 -19.672 1 96.88 30 GLU B CA 1
ATOM 1511 C C . GLU B 1 30 ? 9.664 -6.836 -18.891 1 96.88 30 GLU B C 1
ATOM 1513 O O . GLU B 1 30 ? 9.68 -5.754 -19.484 1 96.88 30 GLU B O 1
ATOM 1518 N N . SER B 1 31 ? 9.531 -6.934 -17.609 1 97.31 31 SER B N 1
ATOM 1519 C CA . SER B 1 31 ? 9.195 -5.777 -16.781 1 97.31 31 SER B CA 1
ATOM 1520 C C . SER B 1 31 ? 10.453 -5.039 -16.344 1 97.31 31 SER B C 1
ATOM 1522 O O . SER B 1 31 ? 10.375 -3.893 -15.891 1 97.31 31 SER B O 1
ATOM 1524 N N . LYS B 1 32 ? 11.578 -5.695 -16.297 1 96.75 32 LYS B N 1
ATOM 1525 C CA . LYS B 1 32 ? 12.859 -5.195 -15.82 1 96.75 32 LYS B CA 1
ATOM 1526 C C . LYS B 1 32 ? 12.852 -5.012 -14.305 1 96.75 32 LYS B C 1
ATOM 1528 O O . LYS B 1 32 ? 13.656 -4.254 -13.758 1 96.75 32 LYS B O 1
ATOM 1533 N N . ALA B 1 33 ? 11.914 -5.695 -13.633 1 97.19 33 ALA B N 1
ATOM 1534 C CA . ALA B 1 33 ? 11.898 -5.691 -12.172 1 97.19 33 ALA B CA 1
ATOM 1535 C C . ALA B 1 33 ? 13.07 -6.492 -11.609 1 97.19 33 ALA B C 1
ATOM 1537 O O . ALA B 1 33 ? 13.688 -7.285 -12.328 1 97.19 33 ALA B O 1
ATOM 1538 N N . LYS B 1 34 ? 13.391 -6.27 -10.398 1 96.94 34 LYS B N 1
ATOM 1539 C CA . LYS B 1 34 ? 14.547 -6.891 -9.758 1 96.94 34 LYS B CA 1
ATOM 1540 C C . LYS B 1 34 ? 14.195 -8.273 -9.227 1 96.94 34 LYS B C 1
ATOM 1542 O O . LYS B 1 34 ? 15.039 -9.172 -9.203 1 96.94 34 LYS B O 1
ATOM 1547 N N . ALA B 1 35 ? 13 -8.43 -8.695 1 97.25 35 ALA B N 1
ATOM 1548 C CA . ALA B 1 35 ? 12.578 -9.711 -8.133 1 97.25 35 ALA B CA 1
ATOM 1549 C C . ALA B 1 35 ? 11.062 -9.867 -8.211 1 97.25 35 ALA B C 1
ATOM 1551 O O . ALA B 1 35 ? 10.328 -8.875 -8.219 1 97.25 35 ALA B O 1
ATOM 1552 N N . ALA B 1 36 ? 10.641 -11.086 -8.281 1 97.75 36 ALA B N 1
ATOM 1553 C CA . ALA B 1 36 ? 9.227 -11.469 -8.258 1 97.75 36 ALA B CA 1
ATOM 1554 C C . ALA B 1 36 ? 9.016 -12.727 -7.43 1 97.75 36 ALA B C 1
ATOM 1556 O O . ALA B 1 36 ? 9.742 -13.711 -7.594 1 97.75 36 ALA B O 1
ATOM 1557 N N . LEU B 1 37 ? 8.055 -12.664 -6.535 1 97.12 37 LEU B N 1
ATOM 1558 C CA . LEU B 1 37 ? 7.738 -13.781 -5.652 1 97.12 37 LEU B CA 1
ATOM 1559 C C . LEU B 1 37 ? 6.246 -14.086 -5.676 1 97.12 37 LEU B C 1
ATOM 1561 O O . LEU B 1 37 ? 5.418 -13.172 -5.676 1 97.12 37 LEU B O 1
ATOM 1565 N N . LEU B 1 38 ? 5.949 -15.32 -5.75 1 97.25 38 LEU B N 1
ATOM 1566 C CA . LEU B 1 38 ? 4.598 -15.805 -5.496 1 97.25 38 LEU B CA 1
ATOM 1567 C C . LEU B 1 38 ? 4.488 -16.406 -4.102 1 97.25 38 LEU B C 1
ATOM 1569 O O . LEU B 1 38 ? 5.223 -17.344 -3.768 1 97.25 38 LEU B O 1
ATOM 1573 N N . ILE B 1 39 ? 3.566 -15.812 -3.293 1 96.75 39 ILE B N 1
ATOM 1574 C CA . ILE B 1 39 ? 3.473 -16.266 -1.911 1 96.75 39 ILE B CA 1
ATOM 1575 C C . ILE B 1 39 ? 2.014 -16.531 -1.554 1 96.75 39 ILE B C 1
ATOM 1577 O O . ILE B 1 39 ? 1.104 -15.984 -2.178 1 96.75 39 ILE B O 1
ATOM 1581 N N . ASP B 1 40 ? 1.788 -17.438 -0.629 1 93.5 40 ASP B N 1
ATOM 1582 C CA . ASP B 1 40 ? 0.428 -17.594 -0.119 1 93.5 40 ASP B CA 1
ATOM 1583 C C . ASP B 1 40 ? 0.143 -16.578 0.984 1 93.5 40 ASP B C 1
ATOM 1585 O O . ASP B 1 40 ? 1.016 -15.781 1.349 1 93.5 40 ASP B O 1
ATOM 1589 N N . LYS B 1 41 ? -0.963 -16.531 1.541 1 92.62 41 LYS B N 1
ATOM 1590 C CA . LYS B 1 41 ? -1.408 -15.508 2.48 1 92.62 41 LYS B CA 1
ATOM 1591 C C . LYS B 1 41 ? -0.679 -15.633 3.814 1 92.62 41 LYS B C 1
ATOM 1593 O O . LYS B 1 41 ? -0.667 -14.688 4.609 1 92.62 41 LYS B O 1
ATOM 1598 N N . SER B 1 42 ? -0.121 -16.828 4.047 1 93.19 42 SER B N 1
ATOM 1599 C CA . SER B 1 42 ? 0.619 -17.031 5.289 1 93.19 42 SER B CA 1
ATOM 1600 C C . SER B 1 42 ? 2.062 -16.562 5.152 1 93.19 42 SER B C 1
ATOM 1602 O O . SER B 1 42 ? 2.811 -16.547 6.133 1 93.19 42 SER B O 1
ATOM 1604 N N . GLY B 1 43 ? 2.393 -16.172 3.945 1 96.19 43 GLY B N 1
ATOM 1605 C CA . GLY B 1 43 ? 3.742 -15.68 3.721 1 96.19 43 GLY B CA 1
ATOM 1606 C C . GLY B 1 43 ? 4.695 -16.75 3.227 1 96.19 43 GLY B C 1
ATOM 1607 O O . GLY B 1 43 ? 5.902 -16.516 3.117 1 96.19 43 GLY B O 1
ATOM 1608 N N . THR B 1 44 ? 4.219 -17.938 2.965 1 94.31 44 THR B N 1
ATOM 1609 C CA . THR B 1 44 ? 5.059 -19.016 2.439 1 94.31 44 THR B CA 1
ATOM 1610 C C . THR B 1 44 ? 5.367 -18.781 0.963 1 94.31 44 THR B C 1
ATOM 1612 O O . THR B 1 44 ? 4.469 -18.484 0.172 1 94.31 44 THR B O 1
ATOM 1615 N N . VAL B 1 45 ? 6.617 -18.984 0.593 1 95 45 VAL B N 1
ATOM 1616 C CA . VAL B 1 45 ? 7.047 -18.766 -0.784 1 95 45 VAL B CA 1
ATOM 1617 C C . VAL B 1 45 ? 6.684 -19.984 -1.64 1 95 45 VAL B C 1
ATOM 1619 O O . VAL B 1 45 ? 7.086 -21.109 -1.338 1 95 45 VAL B O 1
ATOM 1622 N N . ILE B 1 46 ? 5.93 -19.703 -2.664 1 93.75 46 ILE B N 1
ATOM 1623 C CA . ILE B 1 46 ? 5.578 -20.734 -3.635 1 93.75 46 ILE B CA 1
ATOM 1624 C C . ILE B 1 46 ? 6.625 -20.781 -4.746 1 93.75 46 ILE B C 1
ATOM 1626 O O . ILE B 1 46 ? 7 -21.859 -5.207 1 93.75 46 ILE B O 1
ATOM 1630 N N . GLY B 1 47 ? 7.105 -19.672 -5.16 1 93.88 47 GLY B N 1
ATOM 1631 C CA . GLY B 1 47 ? 8.148 -19.5 -6.152 1 93.88 47 GLY B CA 1
ATOM 1632 C C . GLY B 1 47 ? 8.695 -18.078 -6.219 1 93.88 47 GLY B C 1
ATOM 1633 O O . GLY B 1 47 ? 7.992 -17.125 -5.863 1 93.88 47 GLY B O 1
ATOM 1634 N N . GLY B 1 48 ? 9.969 -18.016 -6.578 1 95.38 48 GLY B N 1
ATOM 1635 C CA . GLY B 1 48 ? 10.586 -16.703 -6.664 1 95.38 48 GLY B CA 1
ATOM 1636 C C . GLY B 1 48 ? 11.75 -16.656 -7.637 1 95.38 48 GLY B C 1
ATOM 1637 O O . GLY B 1 48 ? 12.422 -17.656 -7.863 1 95.38 48 GLY B O 1
ATOM 1638 N N . ARG B 1 49 ? 11.883 -15.523 -8.18 1 95.38 49 ARG B N 1
ATOM 1639 C CA . ARG B 1 49 ? 13.031 -15.211 -9.031 1 95.38 49 ARG B CA 1
ATOM 1640 C C . ARG B 1 49 ? 13.531 -13.789 -8.773 1 95.38 49 ARG B C 1
ATOM 1642 O O . ARG B 1 49 ? 12.734 -12.891 -8.5 1 95.38 49 ARG B O 1
ATOM 1649 N N . GLY B 1 50 ? 14.836 -13.586 -8.781 1 92.88 50 GLY B N 1
ATOM 1650 C CA . GLY B 1 50 ? 15.383 -12.25 -8.594 1 92.88 50 GLY B CA 1
ATOM 1651 C C . GLY B 1 50 ? 16.828 -12.133 -9.055 1 92.88 50 GLY B C 1
ATOM 1652 O O . GLY B 1 50 ? 17.516 -13.141 -9.211 1 92.88 50 GLY B O 1
ATOM 1653 N N . THR B 1 51 ? 17.156 -11.078 -9.5 1 75.56 51 THR B N 1
ATOM 1654 C CA . THR B 1 51 ? 18.531 -10.805 -9.898 1 75.56 51 THR B CA 1
ATOM 1655 C C . THR B 1 51 ? 19.375 -10.414 -8.688 1 75.56 51 THR B C 1
ATOM 1657 O O . THR B 1 51 ? 20.609 -10.562 -8.711 1 75.56 51 THR B O 1
ATOM 1660 N N . ALA B 1 52 ? 18.734 -9.812 -7.766 1 61.28 52 ALA B N 1
ATOM 1661 C CA . ALA B 1 52 ? 19.547 -9.25 -6.688 1 61.28 52 ALA B CA 1
ATOM 1662 C C . ALA B 1 52 ? 19.688 -10.242 -5.535 1 61.28 52 ALA B C 1
ATOM 1664 O O . ALA B 1 52 ? 18.688 -10.781 -5.047 1 61.28 52 ALA B O 1
ATOM 1665 N N . SER B 1 53 ? 20.781 -10.82 -5.477 1 64.19 53 SER B N 1
ATOM 1666 C CA . SER B 1 53 ? 21.172 -11.703 -4.379 1 64.19 53 SER B CA 1
ATOM 1667 C C . SER B 1 53 ? 20.891 -11.047 -3.027 1 64.19 53 SER B C 1
ATOM 1669 O O . SER B 1 53 ? 21.047 -11.688 -1.982 1 64.19 53 SER B O 1
ATOM 1671 N N . GLN B 1 54 ? 20.25 -9.969 -3.133 1 77.31 54 GLN B N 1
ATOM 1672 C CA . GLN B 1 54 ? 20.266 -9.172 -1.906 1 77.31 54 GLN B CA 1
ATOM 1673 C C . GLN B 1 54 ? 18.953 -9.297 -1.148 1 77.31 54 GLN B C 1
ATOM 1675 O O . GLN B 1 54 ? 18.844 -8.844 -0.007 1 77.31 54 GLN B O 1
ATOM 1680 N N . PHE B 1 55 ? 18.047 -10.023 -1.73 1 88.38 55 PHE B N 1
ATOM 1681 C CA . PHE B 1 55 ? 16.766 -10.031 -1.018 1 88.38 55 PHE B CA 1
ATOM 1682 C C . PHE B 1 55 ? 16.547 -11.359 -0.308 1 88.38 55 PHE B C 1
ATOM 1684 O O . PHE B 1 55 ? 16.719 -12.422 -0.905 1 88.38 55 PHE B O 1
ATOM 1691 N N . ASP B 1 56 ? 16.25 -11.289 0.922 1 92.81 56 ASP B N 1
ATOM 1692 C CA . ASP B 1 56 ? 15.812 -12.445 1.699 1 92.81 56 ASP B CA 1
ATOM 1693 C C . ASP B 1 56 ? 14.336 -12.758 1.433 1 92.81 56 ASP B C 1
ATOM 1695 O O . ASP B 1 56 ? 13.453 -12.266 2.135 1 92.81 56 ASP B O 1
ATOM 1699 N N . PHE B 1 57 ? 14.109 -13.711 0.469 1 94.69 57 PHE B N 1
ATOM 1700 C CA . PHE B 1 57 ? 12.758 -13.977 -0.018 1 94.69 57 PHE B CA 1
ATOM 1701 C C . PHE B 1 57 ? 11.859 -14.461 1.113 1 94.69 57 PHE B C 1
ATOM 1703 O O . PHE B 1 57 ? 10.688 -14.07 1.194 1 94.69 57 PHE B O 1
ATOM 1710 N N . VAL B 1 58 ? 12.398 -15.281 1.985 1 95.31 58 VAL B N 1
ATOM 1711 C CA . VAL B 1 58 ? 11.594 -15.867 3.053 1 95.31 58 VAL B CA 1
ATOM 1712 C C . VAL B 1 58 ? 11.141 -14.773 4.02 1 95.31 58 VAL B C 1
ATOM 1714 O O . VAL B 1 58 ? 9.953 -14.672 4.324 1 95.31 58 VAL B O 1
ATOM 1717 N N . THR B 1 59 ? 12.023 -13.938 4.469 1 96.94 59 THR B N 1
ATOM 1718 C CA . THR B 1 59 ? 11.703 -12.883 5.418 1 96.94 59 THR B CA 1
ATOM 1719 C C . THR B 1 59 ? 10.805 -11.828 4.773 1 96.94 59 THR B C 1
ATOM 1721 O O . THR B 1 59 ? 9.828 -11.391 5.375 1 96.94 59 THR B O 1
ATOM 1724 N N . ILE B 1 60 ? 11.125 -11.453 3.561 1 97 60 ILE B N 1
ATOM 1725 C CA . ILE B 1 60 ? 10.336 -10.469 2.83 1 97 60 ILE B CA 1
ATOM 1726 C C . ILE B 1 60 ? 8.906 -10.977 2.66 1 97 60 ILE B C 1
ATOM 1728 O O . ILE B 1 60 ? 7.949 -10.234 2.893 1 97 60 ILE B O 1
ATOM 1732 N N . SER B 1 61 ? 8.773 -12.227 2.316 1 97.5 61 SER B N 1
ATOM 1733 C CA . SER B 1 61 ? 7.453 -12.812 2.086 1 97.5 61 SER B CA 1
ATOM 1734 C C . SER B 1 61 ? 6.609 -12.797 3.357 1 97.5 61 SER B C 1
ATOM 1736 O O . SER B 1 61 ? 5.434 -12.422 3.324 1 97.5 61 SER B O 1
ATOM 1738 N N . ALA B 1 62 ? 7.211 -13.211 4.453 1 97.5 62 ALA B N 1
ATOM 1739 C CA . ALA B 1 62 ? 6.492 -13.242 5.727 1 97.5 62 ALA B CA 1
ATOM 1740 C C . ALA B 1 62 ? 6 -11.852 6.113 1 97.5 62 ALA B C 1
ATOM 1742 O O . ALA B 1 62 ? 4.84 -11.688 6.496 1 97.5 62 ALA B O 1
ATOM 1743 N N . LEU B 1 63 ? 6.844 -10.875 5.996 1 97.5 63 LEU B N 1
ATOM 1744 C CA . LEU B 1 63 ? 6.504 -9.508 6.379 1 97.5 63 LEU B CA 1
ATOM 1745 C C . LEU B 1 63 ? 5.484 -8.906 5.414 1 97.5 63 LEU B C 1
ATOM 1747 O O . LEU B 1 63 ? 4.574 -8.188 5.832 1 97.5 63 LEU B O 1
ATOM 1751 N N . ALA B 1 64 ? 5.645 -9.148 4.105 1 98 64 ALA B N 1
ATOM 1752 C CA . ALA B 1 64 ? 4.715 -8.633 3.104 1 98 64 ALA B CA 1
ATOM 1753 C C . ALA B 1 64 ? 3.312 -9.195 3.32 1 98 64 ALA B C 1
ATOM 1755 O O . ALA B 1 64 ? 2.324 -8.461 3.227 1 98 64 ALA B O 1
ATOM 1756 N N . ALA B 1 65 ? 3.273 -10.508 3.613 1 97.31 65 ALA B N 1
ATOM 1757 C CA . ALA B 1 65 ? 1.982 -11.125 3.908 1 97.31 65 ALA B CA 1
ATOM 1758 C C . ALA B 1 65 ? 1.327 -10.477 5.121 1 97.31 65 ALA B C 1
ATOM 1760 O O . ALA B 1 65 ? 0.127 -10.195 5.109 1 97.31 65 ALA B O 1
ATOM 1761 N N . GLY B 1 66 ? 2.096 -10.266 6.133 1 96.88 66 GLY B N 1
ATOM 1762 C CA . GLY B 1 66 ? 1.595 -9.586 7.316 1 96.88 66 GLY B CA 1
ATOM 1763 C C . GLY B 1 66 ? 1.089 -8.188 7.027 1 96.88 66 GLY B C 1
ATOM 1764 O O . GLY B 1 66 ? 0.018 -7.801 7.5 1 96.88 66 GLY B O 1
ATOM 1765 N N . ALA B 1 67 ? 1.847 -7.441 6.289 1 97.06 67 ALA B N 1
ATOM 1766 C CA . ALA B 1 67 ? 1.455 -6.086 5.922 1 97.06 67 ALA B CA 1
ATOM 1767 C C . ALA B 1 67 ? 0.164 -6.086 5.109 1 97.06 67 ALA B C 1
ATOM 1769 O O . ALA B 1 67 ? -0.721 -5.258 5.336 1 97.06 67 ALA B O 1
ATOM 1770 N N . PHE B 1 68 ? 0.054 -7 4.164 1 96.75 68 PHE B N 1
ATOM 1771 C CA . PHE B 1 68 ? -1.149 -7.129 3.35 1 96.75 68 PHE B CA 1
ATOM 1772 C C . PHE B 1 68 ? -2.355 -7.469 4.219 1 96.75 68 PHE B C 1
ATOM 1774 O O . PHE B 1 68 ? -3.426 -6.879 4.059 1 96.75 68 PHE B O 1
ATOM 1781 N N . SER B 1 69 ? -2.162 -8.453 5.117 1 95.75 69 SER B N 1
ATOM 1782 C CA . SER B 1 69 ? -3.234 -8.883 6.012 1 95.75 69 SER B CA 1
ATOM 1783 C C . SER B 1 69 ? -3.73 -7.723 6.871 1 95.75 69 SER B C 1
ATOM 1785 O O . SER B 1 69 ? -4.93 -7.609 7.137 1 95.75 69 SER B O 1
ATOM 1787 N N . ALA B 1 70 ? -2.824 -6.887 7.262 1 95.44 70 ALA B N 1
ATOM 1788 C CA . ALA B 1 70 ? -3.162 -5.75 8.117 1 95.44 70 ALA B CA 1
ATOM 1789 C C . ALA B 1 70 ? -4.07 -4.766 7.379 1 95.44 70 ALA B C 1
ATOM 1791 O O . ALA B 1 70 ? -4.727 -3.932 8.008 1 95.44 70 ALA B O 1
ATOM 1792 N N . THR B 1 71 ? -4.18 -4.785 6.027 1 97 71 THR B N 1
ATOM 1793 C CA . THR B 1 71 ? -4.984 -3.838 5.262 1 97 71 THR B CA 1
ATOM 1794 C C . THR B 1 71 ? -6.398 -4.375 5.055 1 97 71 THR B C 1
ATOM 1796 O O . THR B 1 71 ? -7.289 -3.643 4.625 1 97 71 THR B O 1
ATOM 1799 N N . GLN B 1 72 ? -6.645 -5.68 5.359 1 95.06 72 GLN B N 1
ATOM 1800 C CA . GLN B 1 72 ? -7.906 -6.324 5.023 1 95.06 72 GLN B CA 1
ATOM 1801 C C . GLN B 1 72 ? -9.07 -5.68 5.766 1 95.06 72 GLN B C 1
ATOM 1803 O O . GLN B 1 72 ? -10.125 -5.422 5.18 1 95.06 72 GLN B O 1
ATOM 1808 N N . GLU B 1 73 ? -8.859 -5.457 7.102 1 95.38 73 GLU B N 1
ATOM 1809 C CA . GLU B 1 73 ? -9.922 -4.805 7.863 1 95.38 73 GLU B CA 1
ATOM 1810 C C . GLU B 1 73 ? -10.156 -3.381 7.375 1 95.38 73 GLU B C 1
ATOM 1812 O O . GLU B 1 73 ? -11.289 -2.902 7.363 1 95.38 73 GLU B O 1
ATOM 1817 N N . LEU B 1 74 ? -9.148 -2.713 7 1 96.62 74 LEU B N 1
ATOM 1818 C CA . LEU B 1 74 ? -9.234 -1.368 6.441 1 96.62 74 LEU B CA 1
ATOM 1819 C C . LEU B 1 74 ? -10.047 -1.369 5.148 1 96.62 74 LEU B C 1
ATOM 1821 O O . LEU B 1 74 ? -10.906 -0.502 4.949 1 96.62 74 LEU B O 1
ATOM 1825 N N . ALA B 1 75 ? -9.812 -2.355 4.285 1 97.19 75 ALA B N 1
ATOM 1826 C CA . ALA B 1 75 ? -10.586 -2.514 3.059 1 97.19 75 ALA B CA 1
ATOM 1827 C C . ALA B 1 75 ? -12.078 -2.637 3.361 1 97.19 75 ALA B C 1
ATOM 1829 O O . ALA B 1 75 ? -12.898 -1.964 2.738 1 97.19 75 ALA B O 1
ATOM 1830 N N . LYS B 1 76 ? -12.391 -3.402 4.309 1 95.88 76 LYS B N 1
ATOM 1831 C CA . LYS B 1 76 ? -13.789 -3.623 4.668 1 95.88 76 LYS B CA 1
ATOM 1832 C C . LYS B 1 76 ? -14.453 -2.328 5.133 1 95.88 76 LYS B C 1
ATOM 1834 O O . LYS B 1 76 ? -15.594 -2.041 4.766 1 95.88 76 LYS B O 1
ATOM 1839 N N . LEU B 1 77 ? -13.773 -1.577 5.898 1 94.19 77 LEU B N 1
ATOM 1840 C CA . LEU B 1 77 ? -14.297 -0.313 6.402 1 94.19 77 LEU B CA 1
ATOM 1841 C C . LEU B 1 77 ? -14.57 0.658 5.258 1 94.19 77 LEU B C 1
ATOM 1843 O O . LEU B 1 77 ? -15.453 1.517 5.363 1 94.19 77 LEU B O 1
ATOM 1847 N N . LEU B 1 78 ? -13.82 0.517 4.199 1 95.25 78 LEU B N 1
ATOM 1848 C CA . LEU B 1 78 ? -13.992 1.396 3.047 1 95.25 78 LEU B CA 1
ATOM 1849 C C . LEU B 1 78 ? -15.023 0.833 2.078 1 95.25 78 LEU B C 1
ATOM 1851 O O . LEU B 1 78 ? -15.234 1.391 0.999 1 95.25 78 LEU B O 1
ATOM 1855 N N . GLY B 1 79 ? -15.578 -0.279 2.459 1 94.12 79 GLY B N 1
ATOM 1856 C CA . GLY B 1 79 ? -16.609 -0.884 1.634 1 94.12 79 GLY B CA 1
ATOM 1857 C C . GLY B 1 79 ? -16.047 -1.814 0.572 1 94.12 79 GLY B C 1
ATOM 1858 O O . GLY B 1 79 ? -16.719 -2.09 -0.428 1 94.12 79 GLY B O 1
ATOM 1859 N N . GLU B 1 80 ? -14.852 -2.236 0.769 1 95.94 80 GLU B N 1
ATOM 1860 C CA . GLU B 1 80 ? -14.211 -3.17 -0.154 1 95.94 80 GLU B CA 1
ATOM 1861 C C . GLU B 1 80 ? -14.07 -4.555 0.471 1 95.94 80 GLU B C 1
ATOM 1863 O O . GLU B 1 80 ? -13.867 -4.68 1.681 1 95.94 80 GLU B O 1
ATOM 1868 N N . GLU B 1 81 ? -14.172 -5.582 -0.332 1 94.94 81 GLU B N 1
ATOM 1869 C CA . GLU B 1 81 ? -13.859 -6.914 0.167 1 94.94 81 GLU B CA 1
ATOM 1870 C C . GLU B 1 81 ? -12.375 -7.043 0.49 1 94.94 81 GLU B C 1
ATOM 1872 O O . GLU B 1 81 ? -12 -7.551 1.552 1 94.94 81 GLU B O 1
ATOM 1877 N N . GLU B 1 82 ? -11.531 -6.598 -0.343 1 94.81 82 GLU B N 1
ATOM 1878 C CA . GLU B 1 82 ? -10.078 -6.551 -0.24 1 94.81 82 GLU B CA 1
ATOM 1879 C C . GLU B 1 82 ? -9.484 -5.57 -1.245 1 94.81 82 GLU B C 1
ATOM 1881 O O . GLU B 1 82 ? -10.164 -5.145 -2.182 1 94.81 82 GLU B O 1
ATOM 1886 N N . PHE B 1 83 ? -8.305 -5.168 -1.004 1 96.56 83 PHE B N 1
ATOM 1887 C CA . PHE B 1 83 ? -7.57 -4.434 -2.031 1 96.56 83 PHE B CA 1
ATOM 1888 C C . PHE B 1 83 ? -6.918 -5.395 -3.018 1 96.56 83 PHE B C 1
ATOM 1890 O O . PHE B 1 83 ? -6.285 -6.375 -2.615 1 96.56 83 PHE B O 1
ATOM 1897 N N . SER B 1 84 ? -7.066 -5.148 -4.273 1 95.69 84 SER B N 1
ATOM 1898 C CA . SER B 1 84 ? -6.531 -6.047 -5.289 1 95.69 84 SER B CA 1
ATOM 1899 C C . SER B 1 84 ? -5.047 -5.789 -5.535 1 95.69 84 SER B C 1
ATOM 1901 O O . SER B 1 84 ? -4.324 -6.672 -5.992 1 95.69 84 SER B O 1
ATOM 1903 N N . LEU B 1 85 ? -4.625 -4.543 -5.234 1 96.31 85 LEU B N 1
ATOM 1904 C CA . LEU B 1 85 ? -3.258 -4.117 -5.512 1 96.31 85 LEU B CA 1
ATOM 1905 C C . LEU B 1 85 ? -2.795 -3.082 -4.488 1 96.31 85 LEU B C 1
ATOM 1907 O O . LEU B 1 85 ? -3.561 -2.193 -4.109 1 96.31 85 LEU B O 1
ATOM 1911 N N . ILE B 1 86 ? -1.556 -3.229 -4.035 1 98.19 86 ILE B N 1
ATOM 1912 C CA . ILE B 1 86 ? -0.927 -2.24 -3.164 1 98.19 86 ILE B CA 1
ATOM 1913 C C . ILE B 1 86 ? 0.456 -1.884 -3.703 1 98.19 86 ILE B C 1
ATOM 1915 O O . ILE B 1 86 ? 1.264 -2.77 -3.992 1 98.19 86 ILE B O 1
ATOM 1919 N N . PHE B 1 87 ? 0.681 -0.619 -3.801 1 98.25 87 PHE B N 1
ATOM 1920 C CA . PHE B 1 87 ? 1.965 -0.121 -4.277 1 98.25 87 PHE B CA 1
ATOM 1921 C C . PHE B 1 87 ? 2.68 0.667 -3.188 1 98.25 87 PHE B C 1
ATOM 1923 O O . PHE B 1 87 ? 2.088 1.55 -2.562 1 98.25 87 PHE B O 1
ATOM 1930 N N . HIS B 1 88 ? 3.936 0.3 -2.924 1 98.44 88 HIS B N 1
ATOM 1931 C CA . HIS B 1 88 ? 4.801 0.965 -1.956 1 98.44 88 HIS B CA 1
ATOM 1932 C C . HIS B 1 88 ? 5.93 1.72 -2.652 1 98.44 88 HIS B C 1
ATOM 1934 O O . HIS B 1 88 ? 6.797 1.107 -3.277 1 98.44 88 HIS B O 1
ATOM 1940 N N . GLN B 1 89 ? 6.012 2.963 -2.443 1 97.25 89 GLN B N 1
ATOM 1941 C CA . GLN B 1 89 ? 7.051 3.781 -3.059 1 97.25 89 GLN B CA 1
ATOM 1942 C C . GLN B 1 89 ? 8.211 4.02 -2.094 1 97.25 89 GLN B C 1
ATOM 1944 O O . GLN B 1 89 ? 8.023 4.605 -1.026 1 97.25 89 GLN B O 1
ATOM 1949 N N . GLY B 1 90 ? 9.344 3.574 -2.459 1 96.62 90 GLY B N 1
ATOM 1950 C CA . GLY B 1 90 ? 10.57 3.896 -1.748 1 96.62 90 GLY B CA 1
ATOM 1951 C C . GLY B 1 90 ? 11.422 4.93 -2.463 1 96.62 90 GLY B C 1
ATOM 1952 O O . GLY B 1 90 ? 10.992 5.5 -3.469 1 96.62 90 GLY B O 1
ATOM 1953 N N . LYS B 1 91 ? 12.539 5.227 -1.889 1 96.38 91 LYS B N 1
ATOM 1954 C CA . LYS B 1 91 ? 13.484 6.129 -2.537 1 96.38 91 LYS B CA 1
ATOM 1955 C C . LYS B 1 91 ? 14.164 5.453 -3.727 1 96.38 91 LYS B C 1
ATOM 1957 O O . LYS B 1 91 ? 14.273 6.043 -4.801 1 96.38 91 LYS B O 1
ATOM 1962 N N . ARG B 1 92 ? 14.555 4.23 -3.576 1 95.81 92 ARG B N 1
ATOM 1963 C CA . ARG B 1 92 ? 15.234 3.488 -4.629 1 95.81 92 ARG B CA 1
ATOM 1964 C C . ARG B 1 92 ? 14.43 2.266 -5.051 1 95.81 92 ARG B C 1
ATOM 1966 O O . ARG B 1 92 ? 14.109 2.104 -6.23 1 95.81 92 ARG B O 1
ATOM 1973 N N . ASN B 1 93 ? 14.102 1.43 -4.086 1 96.62 93 ASN B N 1
ATOM 1974 C CA . ASN B 1 93 ? 13.344 0.216 -4.367 1 96.62 93 ASN B CA 1
ATOM 1975 C C . ASN B 1 93 ? 11.859 0.399 -4.051 1 96.62 93 ASN B C 1
ATOM 1977 O O . ASN B 1 93 ? 11.508 1.017 -3.045 1 96.62 93 ASN B O 1
ATOM 1981 N N . HIS B 1 94 ? 11.031 -0.129 -4.891 1 97.88 94 HIS B N 1
ATOM 1982 C CA . HIS B 1 94 ? 9.578 -0.122 -4.754 1 97.88 94 HIS B CA 1
ATOM 1983 C C . HIS B 1 94 ? 9.023 -1.54 -4.645 1 97.88 94 HIS B C 1
ATOM 1985 O O . HIS B 1 94 ? 9.695 -2.502 -5.031 1 97.88 94 HIS B O 1
ATOM 1991 N N . LEU B 1 95 ? 7.852 -1.637 -4.109 1 98.31 95 LEU B N 1
ATOM 1992 C CA . LEU B 1 95 ? 7.195 -2.93 -3.959 1 98.31 95 LEU B CA 1
ATOM 1993 C C . LEU B 1 95 ? 5.762 -2.873 -4.484 1 98.31 95 LEU B C 1
ATOM 1995 O O . LEU B 1 95 ? 4.988 -2 -4.094 1 98.31 95 LEU B O 1
ATOM 1999 N N . HIS B 1 96 ? 5.504 -3.715 -5.398 1 98.56 96 HIS B N 1
ATOM 2000 C CA . HIS B 1 96 ? 4.168 -3.912 -5.949 1 98.56 96 HIS B CA 1
ATOM 2001 C C . HIS B 1 96 ? 3.586 -5.254 -5.52 1 98.56 96 HIS B C 1
ATOM 2003 O O . HIS B 1 96 ? 4.18 -6.305 -5.781 1 98.56 96 HIS B O 1
ATOM 2009 N N . ILE B 1 97 ? 2.439 -5.246 -4.867 1 98.31 97 ILE B N 1
ATOM 2010 C CA . ILE B 1 97 ? 1.776 -6.461 -4.406 1 98.31 97 ILE B CA 1
ATOM 2011 C C . ILE B 1 97 ? 0.434 -6.617 -5.117 1 98.31 97 ILE B C 1
ATOM 2013 O O . ILE B 1 97 ? -0.398 -5.707 -5.098 1 98.31 97 ILE B O 1
ATOM 2017 N N . SER B 1 98 ? 0.235 -7.711 -5.699 1 97.62 98 SER B N 1
ATOM 2018 C CA . SER B 1 98 ? -1.043 -8.039 -6.32 1 97.62 98 SER B CA 1
ATOM 2019 C C . SER B 1 98 ? -1.68 -9.258 -5.664 1 97.62 98 SER B C 1
ATOM 2021 O O . SER B 1 98 ? -0.998 -10.25 -5.391 1 97.62 98 SER B O 1
ATOM 2023 N N . HIS B 1 99 ? -2.934 -9.141 -5.41 1 96.44 99 HIS B N 1
ATOM 2024 C CA . HIS B 1 99 ? -3.719 -10.242 -4.871 1 96.44 99 HIS B CA 1
ATOM 2025 C C . HIS B 1 99 ? -4.355 -11.062 -5.988 1 96.44 99 HIS B C 1
ATOM 2027 O O . HIS B 1 99 ? -5.184 -10.555 -6.746 1 96.44 99 HIS B O 1
ATOM 2033 N N . ILE B 1 100 ? -4.023 -12.367 -6.074 1 93.81 100 ILE B N 1
ATOM 2034 C CA . ILE B 1 100 ? -4.531 -13.242 -7.125 1 93.81 100 ILE B CA 1
ATOM 2035 C C . ILE B 1 100 ? -5.637 -14.133 -6.559 1 93.81 100 ILE B C 1
ATOM 2037 O O . ILE B 1 100 ? -5.367 -15.039 -5.762 1 93.81 100 ILE B O 1
ATOM 2041 N N . GLU B 1 101 ? -6.82 -13.992 -6.98 1 83.19 101 GLU B N 1
ATOM 2042 C CA . GLU B 1 101 ? -8 -14.812 -6.73 1 83.19 101 GLU B CA 1
ATOM 2043 C C . GLU B 1 101 ? -8.125 -15.172 -5.254 1 83.19 101 GLU B C 1
ATOM 2045 O O . GLU B 1 101 ? -8.398 -16.328 -4.906 1 83.19 101 GLU B O 1
ATOM 2050 N N . LYS B 1 102 ? -7.762 -14.367 -4.309 1 78.06 102 LYS B N 1
ATOM 2051 C CA . LYS B 1 102 ? -7.934 -14.5 -2.865 1 78.06 102 LYS B CA 1
ATOM 2052 C C . LYS B 1 102 ? -7.047 -15.609 -2.309 1 78.06 102 LYS B C 1
ATOM 2054 O O . LYS B 1 102 ? -7.191 -16.016 -1.15 1 78.06 102 LYS B O 1
ATOM 2059 N N . GLN B 1 103 ? -6.098 -16.047 -3.074 1 81.06 103 GLN B N 1
ATOM 2060 C CA . GLN B 1 103 ? -5.324 -17.203 -2.652 1 81.06 103 GLN B CA 1
ATOM 2061 C C . GLN B 1 103 ? -3.857 -16.844 -2.441 1 81.06 103 GLN B C 1
ATOM 2063 O O . GLN B 1 103 ? -3.232 -17.297 -1.479 1 81.06 103 GLN B O 1
ATOM 2068 N N . VAL B 1 104 ? -3.326 -16.203 -3.377 1 94.75 104 VAL B N 1
ATOM 2069 C CA . VAL B 1 104 ? -1.887 -15.961 -3.344 1 94.75 104 VAL B CA 1
ATOM 2070 C C . VAL B 1 104 ? -1.593 -14.5 -3.67 1 94.75 104 VAL B C 1
ATOM 2072 O O . VAL B 1 104 ? -2.467 -13.781 -4.152 1 94.75 104 VAL B O 1
ATOM 2075 N N . LEU B 1 105 ? -0.458 -14.07 -3.326 1 97.69 105 LEU B N 1
ATOM 2076 C CA . LEU B 1 105 ? 0.043 -12.734 -3.609 1 97.69 105 LEU B CA 1
ATOM 2077 C C . LEU B 1 105 ? 1.236 -12.789 -4.559 1 97.69 105 LEU B C 1
ATOM 2079 O O . LEU B 1 105 ? 2.094 -13.664 -4.434 1 97.69 105 LEU B O 1
ATOM 2083 N N . LEU B 1 106 ? 1.261 -11.906 -5.5 1 98.19 106 LEU B N 1
ATOM 2084 C CA . LEU B 1 106 ? 2.451 -11.656 -6.305 1 98.19 106 LEU B CA 1
ATOM 2085 C C . LEU B 1 106 ? 3.193 -10.422 -5.812 1 98.19 106 LEU B C 1
ATOM 2087 O O . LEU B 1 106 ? 2.639 -9.32 -5.805 1 98.19 106 LEU B O 1
ATOM 2091 N N . LEU B 1 107 ? 4.402 -10.602 -5.348 1 98.38 107 LEU B N 1
ATOM 2092 C CA . LEU B 1 107 ? 5.281 -9.508 -4.953 1 98.38 107 LEU B CA 1
ATOM 2093 C C . LEU B 1 107 ? 6.258 -9.164 -6.07 1 98.38 107 LEU B C 1
ATOM 2095 O O . LEU B 1 107 ? 6.93 -10.047 -6.609 1 98.38 107 LEU B O 1
ATOM 2099 N N . VAL B 1 108 ? 6.375 -7.891 -6.371 1 98.38 108 VAL B N 1
ATOM 2100 C CA . VAL B 1 108 ? 7.332 -7.438 -7.375 1 98.38 108 VAL B CA 1
ATOM 2101 C C . VAL B 1 108 ? 8.18 -6.301 -6.805 1 98.38 108 VAL B C 1
ATOM 2103 O O . VAL B 1 108 ? 7.648 -5.266 -6.398 1 98.38 108 VAL B O 1
ATOM 2106 N N . ILE B 1 109 ? 9.461 -6.527 -6.719 1 97.94 109 ILE B N 1
ATOM 2107 C CA . ILE B 1 109 ? 10.414 -5.516 -6.289 1 97.94 109 ILE B CA 1
ATOM 2108 C C . ILE B 1 109 ? 11.102 -4.906 -7.512 1 97.94 109 ILE B C 1
ATOM 2110 O O . ILE B 1 109 ? 11.609 -5.629 -8.367 1 97.94 109 ILE B O 1
ATOM 2114 N N . PHE B 1 110 ? 11.094 -3.578 -7.59 1 97.5 110 PHE B N 1
ATOM 2115 C CA . PHE B 1 110 ? 11.719 -2.924 -8.734 1 97.5 110 PHE B CA 1
ATOM 2116 C C . PHE B 1 110 ? 12.273 -1.559 -8.336 1 97.5 110 PHE B C 1
ATOM 2118 O O . PHE B 1 110 ? 12.031 -1.083 -7.227 1 97.5 110 PHE B O 1
ATOM 2125 N N . ASP B 1 111 ? 13.094 -1.084 -9.18 1 96.38 111 ASP B N 1
ATOM 2126 C CA . ASP B 1 111 ? 13.648 0.245 -8.953 1 96.38 111 ASP B CA 1
ATOM 2127 C C . ASP B 1 111 ? 13.422 1.149 -10.164 1 96.38 111 ASP B C 1
ATOM 2129 O O . ASP B 1 111 ? 12.586 0.856 -11.016 1 96.38 111 ASP B O 1
ATOM 2133 N N . ASP B 1 112 ? 14.117 2.18 -10.258 1 96.88 112 ASP B N 1
ATOM 2134 C CA . ASP B 1 112 ? 13.82 3.223 -11.234 1 96.88 112 ASP B CA 1
ATOM 2135 C C . ASP B 1 112 ? 14.328 2.834 -12.625 1 96.88 112 ASP B C 1
ATOM 2137 O O . ASP B 1 112 ? 14.211 3.609 -13.57 1 96.88 112 ASP B O 1
ATOM 2141 N N . SER B 1 113 ? 14.883 1.643 -12.758 1 95.75 113 SER B N 1
ATOM 2142 C CA . SER B 1 113 ? 15.25 1.152 -14.078 1 95.75 113 SER B CA 1
ATOM 2143 C C . SER B 1 113 ? 14.016 0.804 -14.906 1 95.75 113 SER B C 1
ATOM 2145 O O . SER B 1 113 ? 14.117 0.581 -16.109 1 95.75 113 SER B O 1
ATOM 2147 N N . THR B 1 114 ? 12.836 0.781 -14.297 1 97.25 114 THR B N 1
ATOM 2148 C CA . THR B 1 114 ? 11.539 0.637 -14.945 1 97.25 114 THR B CA 1
ATOM 2149 C C . THR B 1 114 ? 10.523 1.602 -14.344 1 97.25 114 THR B C 1
ATOM 2151 O O . THR B 1 114 ? 10.891 2.52 -13.609 1 97.25 114 THR B O 1
ATOM 2154 N N . THR B 1 115 ? 9.273 1.517 -14.797 1 95.12 115 THR B N 1
ATOM 2155 C CA . THR B 1 115 ? 8.234 2.414 -14.297 1 95.12 115 THR B CA 1
ATOM 2156 C C . THR B 1 115 ? 7.082 1.621 -13.695 1 95.12 115 THR B C 1
ATOM 2158 O O . THR B 1 115 ? 6.855 0.465 -14.055 1 95.12 115 THR B O 1
ATOM 2161 N N . LEU B 1 116 ? 6.422 2.273 -12.805 1 94.56 116 LEU B N 1
ATOM 2162 C CA . LEU B 1 116 ? 5.234 1.658 -12.219 1 94.56 116 LEU B CA 1
ATOM 2163 C C . LEU B 1 116 ? 4.262 1.215 -13.305 1 94.56 116 LEU B C 1
ATOM 2165 O O . LEU B 1 116 ? 3.691 0.124 -13.227 1 94.56 116 LEU B O 1
ATOM 2169 N N . GLY B 1 117 ? 4.027 2.09 -14.305 1 94.88 117 GLY B N 1
ATOM 2170 C CA . GLY B 1 117 ? 3.129 1.746 -15.398 1 94.88 117 GLY B CA 1
ATOM 2171 C C . GLY B 1 117 ? 3.504 0.453 -16.094 1 94.88 117 GLY B C 1
ATOM 2172 O O . GLY B 1 117 ? 2.645 -0.395 -16.344 1 94.88 117 GLY B O 1
ATOM 2173 N N . MET B 1 118 ? 4.711 0.213 -16.344 1 96.25 118 MET B N 1
ATOM 2174 C CA . MET B 1 118 ? 5.203 -0.994 -17 1 96.25 118 MET B CA 1
ATOM 2175 C C . MET B 1 118 ? 5.051 -2.211 -16.094 1 96.25 118 MET B C 1
ATOM 2177 O O . MET B 1 118 ? 4.59 -3.266 -16.531 1 96.25 118 MET B O 1
ATOM 2181 N N . VAL B 1 119 ? 5.516 -2.049 -14.867 1 97.81 119 VAL B N 1
ATOM 2182 C CA . VAL B 1 119 ? 5.406 -3.145 -13.914 1 97.81 119 VAL B CA 1
ATOM 2183 C C . VAL B 1 119 ? 3.941 -3.547 -13.75 1 97.81 119 VAL B C 1
ATOM 2185 O O . VAL B 1 119 ? 3.615 -4.738 -13.75 1 97.81 119 VAL B O 1
ATOM 2188 N N . ARG B 1 120 ? 3.09 -2.59 -13.648 1 96.56 120 ARG B N 1
ATOM 2189 C CA . ARG B 1 120 ? 1.664 -2.861 -13.5 1 96.56 120 ARG B CA 1
ATOM 2190 C C . ARG B 1 120 ? 1.114 -3.6 -14.711 1 96.56 120 ARG B C 1
ATOM 2192 O O . ARG B 1 120 ? 0.34 -4.547 -14.57 1 96.5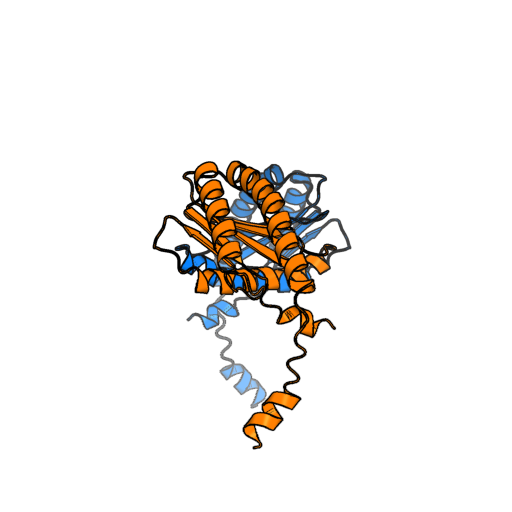6 120 ARG B O 1
ATOM 2199 N N . LEU B 1 121 ? 1.437 -3.195 -15.906 1 96.06 121 LEU B N 1
ATOM 2200 C CA . LEU B 1 121 ? 0.999 -3.832 -17.141 1 96.06 121 LEU B CA 1
ATOM 2201 C C . LEU B 1 121 ? 1.373 -5.309 -17.156 1 96.06 121 LEU B C 1
ATOM 2203 O O . LEU B 1 121 ? 0.514 -6.168 -17.359 1 96.06 121 LEU B O 1
ATOM 2207 N N . PHE B 1 122 ? 2.625 -5.562 -16.875 1 97.62 122 PHE B N 1
ATOM 2208 C CA . PHE B 1 122 ? 3.117 -6.934 -16.938 1 97.62 122 PHE B CA 1
ATOM 2209 C C . PHE B 1 122 ? 2.615 -7.75 -15.758 1 97.62 122 PHE B C 1
ATOM 2211 O O . PHE B 1 122 ? 2.375 -8.953 -15.883 1 97.62 122 PHE B O 1
ATOM 2218 N N . ALA B 1 123 ? 2.496 -7.074 -14.578 1 97.88 123 ALA B N 1
ATOM 2219 C CA . ALA B 1 123 ? 1.964 -7.77 -13.414 1 97.88 123 ALA B CA 1
ATOM 2220 C C . ALA B 1 123 ? 0.531 -8.234 -13.656 1 97.88 123 ALA B C 1
ATOM 2222 O O . ALA B 1 123 ? 0.149 -9.336 -13.25 1 97.88 123 ALA B O 1
ATOM 2223 N N . GLN B 1 124 ? -0.27 -7.395 -14.273 1 96.06 124 GLN B N 1
ATOM 2224 C CA . GLN B 1 124 ? -1.643 -7.77 -14.594 1 96.06 124 GLN B CA 1
ATOM 2225 C C . GLN B 1 124 ? -1.683 -9.023 -15.469 1 96.06 124 GLN B C 1
ATOM 2227 O O . GLN B 1 124 ? -2.441 -9.953 -15.188 1 96.06 124 GLN B O 1
ATOM 2232 N N . LYS B 1 125 ? -0.891 -9.047 -16.453 1 96.56 125 LYS B N 1
ATOM 2233 C CA . LYS B 1 125 ? -0.791 -10.219 -17.328 1 96.56 125 LYS B CA 1
ATOM 2234 C C . LYS B 1 125 ? -0.312 -11.445 -16.547 1 96.56 125 LYS B C 1
ATOM 2236 O O . LYS B 1 125 ? -0.85 -12.539 -16.719 1 96.56 125 LYS B O 1
ATOM 2241 N N . ALA B 1 126 ? 0.694 -11.211 -15.766 1 96.94 126 ALA B N 1
ATOM 2242 C CA . ALA B 1 126 ? 1.246 -12.289 -14.953 1 96.94 126 ALA B CA 1
ATOM 2243 C C . ALA B 1 126 ? 0.189 -12.867 -14.016 1 96.94 126 ALA B C 1
ATOM 2245 O O . ALA B 1 126 ? 0.079 -14.086 -13.867 1 96.94 126 ALA B O 1
ATOM 2246 N N . CYS B 1 127 ? -0.557 -12.008 -13.406 1 96.06 127 CYS B N 1
ATOM 2247 C CA . CYS B 1 127 ? -1.595 -12.445 -12.484 1 96.06 127 CYS B CA 1
ATOM 2248 C C . CYS B 1 127 ? -2.621 -13.32 -13.188 1 96.06 127 CYS B C 1
ATOM 2250 O O . CYS B 1 127 ? -3.059 -14.336 -12.641 1 96.06 127 CYS B O 1
ATOM 2252 N N . GLU B 1 128 ? -2.984 -12.977 -14.375 1 95.31 128 GLU B N 1
ATOM 2253 C CA . GLU B 1 128 ? -3.939 -13.766 -15.148 1 95.31 128 GLU B CA 1
ATOM 2254 C C . GLU B 1 128 ? -3.393 -15.156 -15.445 1 95.31 128 GLU B C 1
ATOM 2256 O O . GLU B 1 128 ? -4.102 -16.156 -15.281 1 95.31 128 GLU B O 1
ATOM 2261 N N . ASN B 1 129 ? -2.178 -15.219 -15.859 1 94.56 129 ASN B N 1
ATOM 2262 C CA . ASN B 1 129 ? -1.555 -16.5 -16.188 1 94.56 129 ASN B CA 1
ATOM 2263 C C . ASN B 1 129 ? -1.337 -17.359 -14.953 1 94.56 129 ASN B C 1
ATOM 2265 O O . ASN B 1 129 ? -1.608 -18.562 -14.969 1 94.56 129 ASN B O 1
ATOM 2269 N N . LEU B 1 130 ? -0.873 -16.75 -13.898 1 94.38 130 LEU B N 1
ATOM 2270 C CA . LEU B 1 130 ? -0.607 -17.484 -12.664 1 94.38 130 LEU B CA 1
ATOM 2271 C C . LEU B 1 130 ? -1.901 -18 -12.055 1 94.38 130 LEU B C 1
ATOM 2273 O O . LEU B 1 130 ? -1.916 -19.078 -11.461 1 94.38 130 LEU B O 1
ATOM 2277 N N . ALA B 1 131 ? -2.928 -17.234 -12.188 1 93.94 131 ALA B N 1
ATOM 2278 C CA . ALA B 1 131 ? -4.23 -17.688 -11.711 1 93.94 131 ALA B CA 1
ATOM 2279 C C . ALA B 1 131 ? -4.625 -19 -12.375 1 93.94 131 ALA B C 1
ATOM 2281 O O . ALA B 1 131 ? -5.137 -19.906 -11.711 1 93.94 131 ALA B O 1
ATOM 2282 N N . LYS B 1 132 ? -4.383 -19.125 -13.641 1 93 132 LYS B N 1
ATOM 2283 C CA . LYS B 1 132 ? -4.684 -20.344 -14.383 1 93 132 LYS B CA 1
ATOM 2284 C C . LYS B 1 132 ? -3.838 -21.516 -13.883 1 93 132 LYS B C 1
ATOM 2286 O O . LYS B 1 132 ? -4.348 -22.625 -13.711 1 93 132 LYS B O 1
ATOM 2291 N N . ILE B 1 133 ? -2.574 -21.219 -13.656 1 90.62 133 ILE B N 1
ATOM 2292 C CA . ILE B 1 133 ? -1.658 -22.25 -13.18 1 90.62 133 ILE B CA 1
ATOM 2293 C C . ILE B 1 133 ? -2.1 -22.734 -11.805 1 90.62 133 ILE B C 1
ATOM 2295 O O . ILE B 1 133 ? -2.145 -23.938 -11.547 1 90.62 133 ILE B O 1
ATOM 2299 N N . ILE B 1 134 ? -2.465 -21.859 -10.93 1 89.44 134 ILE B N 1
ATOM 2300 C CA . ILE B 1 134 ? -2.857 -22.172 -9.562 1 89.44 134 ILE B CA 1
ATOM 2301 C C . ILE B 1 134 ? -4.16 -22.969 -9.57 1 89.44 134 ILE B C 1
ATOM 2303 O O . ILE B 1 134 ? -4.316 -23.922 -8.805 1 89.44 134 ILE B O 1
ATOM 2307 N N . LYS B 1 135 ? -5.008 -22.547 -10.391 1 88.94 135 LYS B N 1
ATOM 2308 C CA . LYS B 1 135 ? -6.266 -23.281 -10.523 1 88.94 135 LYS B CA 1
ATOM 2309 C C . LYS B 1 135 ? -6.027 -24.719 -10.945 1 88.94 135 LYS B C 1
ATOM 2311 O O . LYS B 1 135 ? -6.652 -25.641 -10.406 1 88.94 135 LYS B O 1
ATOM 2316 N N . LYS B 1 136 ? -5.191 -24.906 -11.891 1 88.56 136 LYS B N 1
ATOM 2317 C CA . LYS B 1 136 ? -4.855 -26.25 -12.359 1 88.56 136 LYS B CA 1
ATOM 2318 C C . LYS B 1 136 ? -4.258 -27.094 -11.234 1 88.56 136 LYS B C 1
ATOM 2320 O O . LYS B 1 136 ? -4.582 -28.281 -11.102 1 88.56 136 LYS B O 1
ATOM 2325 N N . ILE B 1 137 ? -3.387 -26.469 -10.469 1 85 137 ILE B N 1
ATOM 2326 C CA . ILE B 1 137 ? -2.727 -27.156 -9.367 1 85 137 ILE B CA 1
ATOM 2327 C C . ILE B 1 137 ? -3.764 -27.594 -8.328 1 85 137 ILE B C 1
ATOM 2329 O O . ILE B 1 137 ? -3.719 -28.719 -7.82 1 85 137 ILE B O 1
ATOM 2333 N N . LYS B 1 138 ? -4.645 -26.734 -8.016 1 83.38 138 LYS B N 1
ATOM 2334 C CA . LYS B 1 138 ? -5.684 -27.016 -7.031 1 83.38 138 LYS B CA 1
ATOM 2335 C C . LYS B 1 138 ? -6.598 -28.156 -7.5 1 83.38 138 LYS B C 1
ATOM 2337 O O . LYS B 1 138 ? -7.047 -28.969 -6.691 1 83.38 138 LYS B O 1
ATOM 2342 N N . GLU B 1 139 ? -6.914 -28.172 -8.758 1 84.81 139 GLU B N 1
ATOM 2343 C CA . GLU B 1 139 ? -7.77 -29.203 -9.328 1 84.81 139 GLU B CA 1
ATOM 2344 C C . GLU B 1 139 ? -7.094 -30.578 -9.258 1 84.81 139 GLU B C 1
ATOM 2346 O O . GLU B 1 139 ? -7.758 -31.594 -9.031 1 84.81 139 GLU B O 1
ATOM 2351 N N . LYS B 1 140 ? -5.832 -30.578 -9.469 1 81.38 140 LYS B N 1
ATOM 2352 C CA . LYS B 1 140 ? -5.082 -31.828 -9.383 1 81.38 140 LYS B CA 1
ATOM 2353 C C . LYS B 1 140 ? -5.07 -32.375 -7.953 1 81.38 140 LYS B C 1
ATOM 2355 O O . LYS B 1 140 ? -5.008 -33.562 -7.738 1 81.38 140 LYS B O 1
ATOM 2360 N N . GLN B 1 141 ? -5.051 -31.453 -6.957 1 76.31 141 GLN B N 1
ATOM 2361 C CA . GLN B 1 141 ? -5.004 -31.844 -5.551 1 76.31 141 GLN B CA 1
ATOM 2362 C C . GLN B 1 141 ? -6.352 -32.375 -5.082 1 76.31 141 GLN B C 1
ATOM 2364 O O . GLN B 1 141 ? -6.41 -33.188 -4.145 1 76.31 141 GLN B O 1
ATOM 2369 N N . LYS B 1 142 ? -7.359 -31.875 -5.621 1 70.56 142 LYS B N 1
ATOM 2370 C CA . LYS B 1 142 ? -8.688 -32.375 -5.273 1 70.56 142 LYS B CA 1
ATOM 2371 C C . LYS B 1 142 ? -8.828 -33.844 -5.652 1 70.56 142 LYS B C 1
ATOM 2373 O O . LYS B 1 142 ? -9.586 -34.594 -5.023 1 70.56 142 LYS B O 1
ATOM 2378 N N . ASP B 1 143 ? -8.117 -34.25 -6.699 1 62.19 143 ASP B N 1
ATOM 2379 C CA . ASP B 1 143 ? -8.211 -35.625 -7.184 1 62.19 143 ASP B CA 1
ATOM 2380 C C . ASP B 1 143 ? -7.355 -36.562 -6.332 1 62.19 143 ASP B C 1
ATOM 2382 O O . ASP B 1 143 ? -7.445 -37.781 -6.465 1 62.19 143 ASP B O 1
ATOM 2386 N N . ILE B 1 144 ? -6.375 -36 -5.582 1 57.06 144 ILE B N 1
ATOM 2387 C CA . ILE B 1 144 ? -5.609 -36.875 -4.684 1 57.06 144 ILE B CA 1
ATOM 2388 C C . ILE B 1 144 ? -6.477 -37.281 -3.498 1 57.06 144 ILE B C 1
ATOM 2390 O O . ILE B 1 144 ? -7.023 -36.438 -2.797 1 57.06 144 ILE B O 1
ATOM 2394 N N . PRO B 1 145 ? -6.906 -38.438 -3.459 1 49.41 145 PRO B N 1
ATOM 2395 C CA . PRO B 1 145 ? -7.723 -38.875 -2.332 1 49.41 145 PRO B CA 1
ATOM 2396 C C . PRO B 1 145 ? -7.25 -38.344 -0.993 1 49.41 145 PRO B C 1
ATOM 2398 O O . PRO B 1 145 ? -6.043 -38.25 -0.753 1 49.41 145 PRO B O 1
ATOM 2401 N N . LYS B 1 146 ? -7.793 -37.281 -0.547 1 48.41 146 LYS B N 1
ATOM 2402 C CA . LYS B 1 146 ? -7.496 -36.844 0.819 1 48.41 146 LYS B CA 1
ATOM 2403 C C . LYS B 1 146 ? -7.133 -38.062 1.692 1 48.41 146 LYS B C 1
ATOM 2405 O O . LYS B 1 146 ? -7.984 -38.906 1.994 1 48.41 146 LYS B O 1
ATOM 2410 N N . ALA B 1 147 ? -6.02 -38.719 1.345 1 39.97 147 ALA B N 1
ATOM 2411 C CA . ALA B 1 147 ? -5.73 -39.75 2.34 1 39.97 147 ALA B CA 1
ATOM 2412 C C . ALA B 1 147 ? -6.176 -39.312 3.73 1 39.97 147 ALA B C 1
ATOM 2414 O O . ALA B 1 147 ? -5.742 -38.281 4.223 1 39.97 147 ALA B O 1
ATOM 2415 N N . GLU B 1 148 ? -7.332 -39.406 4 1 39.81 148 GLU B N 1
ATOM 2416 C CA . GLU B 1 148 ? -7.695 -39.406 5.414 1 39.81 148 GLU B CA 1
ATOM 2417 C C . GLU B 1 148 ? -6.566 -39.938 6.277 1 39.81 148 GLU B C 1
ATOM 2419 O O . GLU B 1 148 ? -6.492 -41.156 6.5 1 39.81 148 GLU B O 1
ATOM 2424 N N . PHE B 1 149 ? -5.383 -39.469 6.125 1 36.47 149 PHE B N 1
ATOM 2425 C CA . PHE B 1 149 ? -4.457 -39.781 7.211 1 36.47 149 PHE B CA 1
ATOM 2426 C C . PHE B 1 149 ? -5.125 -39.594 8.562 1 36.47 149 PHE B C 1
ATOM 2428 O O . PHE B 1 149 ? -5.359 -38.438 8.984 1 36.47 149 PHE B O 1
ATOM 2435 N N . ASN B 1 150 ? -6.094 -40.219 8.852 1 38 150 ASN B N 1
ATOM 2436 C CA . ASN B 1 150 ? -6.59 -40.406 10.211 1 38 150 ASN B CA 1
ATOM 2437 C C . ASN B 1 150 ? -5.449 -40.531 11.211 1 38 150 ASN B C 1
ATOM 2439 O O . ASN B 1 150 ? -4.684 -41.5 11.164 1 38 150 ASN B O 1
ATOM 2443 N N . PHE B 1 151 ? -4.938 -39.438 11.609 1 38.66 151 PHE B N 1
ATOM 2444 C CA . PHE B 1 151 ? -4.055 -39.375 12.766 1 38.66 151 PHE B CA 1
ATOM 2445 C C . PHE B 1 151 ? -4.434 -40.438 13.789 1 38.66 151 PHE B C 1
ATOM 2447 O O . PHE B 1 151 ? -3.643 -40.75 14.68 1 38.66 151 PHE B O 1
ATOM 2454 N N . SER B 1 152 ? -5.625 -40.781 13.703 1 40.62 152 SER B N 1
ATOM 2455 C CA . SER B 1 152 ? -6 -41.906 14.57 1 40.62 152 SER B CA 1
ATOM 2456 C C . SER B 1 152 ? -5.23 -43.188 14.203 1 40.62 152 SER B C 1
ATOM 2458 O O . SER B 1 152 ? -4.828 -43.938 15.086 1 40.62 152 SER B O 1
ATOM 2460 N N . ASP B 1 153 ? -4.992 -43.344 12.969 1 42.41 153 ASP B N 1
ATOM 2461 C CA . ASP B 1 153 ? -4.289 -44.562 12.586 1 42.41 153 ASP B CA 1
ATOM 2462 C C . ASP B 1 153 ? -2.787 -44.438 12.828 1 42.41 153 ASP B C 1
ATOM 2464 O O . ASP B 1 153 ? -2.111 -45.438 13.102 1 42.41 153 ASP B O 1
ATOM 2468 N N . ILE B 1 154 ? -2.223 -43.25 12.828 1 42.47 154 ILE B N 1
ATOM 2469 C CA . ILE B 1 154 ? -0.834 -43.031 13.211 1 42.47 154 ILE B CA 1
ATOM 2470 C C . ILE B 1 154 ? -0.691 -43.156 14.727 1 42.47 154 ILE B C 1
ATOM 2472 O O . ILE B 1 154 ? 0.322 -43.656 15.219 1 42.47 154 ILE B O 1
ATOM 2476 N N . GLU B 1 155 ? -1.699 -42.625 15.383 1 42.31 155 GLU B N 1
ATOM 2477 C CA . GLU B 1 155 ? -1.666 -42.906 16.812 1 42.31 155 GLU B CA 1
ATOM 2478 C C . GLU B 1 155 ? -1.622 -44.406 17.094 1 42.31 155 GLU B C 1
ATOM 2480 O O . GLU B 1 155 ? -0.943 -44.844 18.016 1 42.31 155 GLU B O 1
ATOM 2485 N N . ASP B 1 156 ? -2.357 -45.094 16.312 1 44.47 156 ASP B N 1
ATOM 2486 C CA . ASP B 1 156 ? -2.365 -46.531 16.547 1 44.47 156 ASP B CA 1
ATOM 2487 C C . ASP B 1 156 ? -1.016 -47.156 16.203 1 44.47 156 ASP B C 1
ATOM 2489 O O . ASP B 1 156 ? -0.608 -48.125 16.812 1 44.47 156 ASP B O 1
ATOM 2493 N N . PHE B 1 157 ? -0.251 -46.625 15.305 1 43.62 157 PHE B N 1
ATOM 2494 C CA . PHE B 1 157 ? 1.068 -4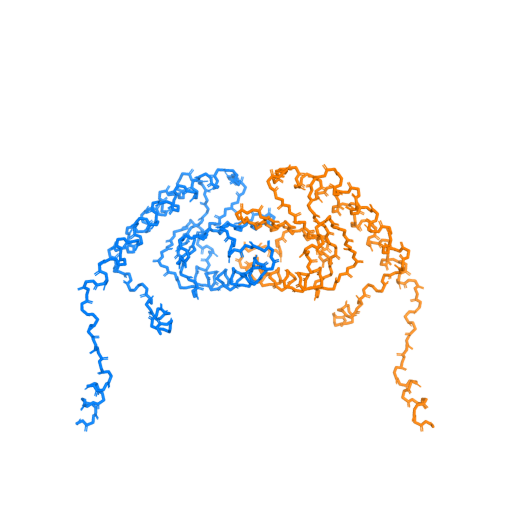7.156 14.977 1 43.62 157 PHE B CA 1
ATOM 2495 C C . PHE B 1 157 ? 2.059 -46.875 16.094 1 43.62 157 PHE B C 1
ATOM 2497 O O . PHE B 1 157 ? 2.91 -47.719 16.422 1 43.62 157 PHE B O 1
ATOM 2504 N N . PHE B 1 158 ? 1.969 -45.781 16.812 1 47.34 158 PHE B N 1
ATOM 2505 C CA . PHE B 1 158 ? 2.885 -45.469 17.906 1 47.34 158 PHE B CA 1
ATOM 2506 C C . PHE B 1 158 ? 2.404 -46.062 19.219 1 47.34 158 PHE B C 1
ATOM 2508 O O . PHE B 1 158 ? 3.123 -46.031 20.219 1 47.34 158 PHE B O 1
ATOM 2515 N N . LYS B 1 159 ? 1.147 -46.406 19.141 1 46.97 159 LYS B N 1
ATOM 2516 C CA . LYS B 1 159 ? 0.706 -47.062 20.375 1 46.97 159 LYS B CA 1
ATOM 2517 C C . LYS B 1 159 ? 1.039 -48.562 20.375 1 46.97 159 LYS B C 1
ATOM 2519 O O . LYS B 1 159 ? 0.977 -49.219 21.406 1 46.97 159 LYS B O 1
ATOM 2524 N N . LYS B 1 160 ? 1.554 -48.969 19.203 1 38.56 160 LYS B N 1
ATOM 2525 C CA . LYS B 1 160 ? 1.99 -50.344 19.281 1 38.56 160 LYS B CA 1
ATOM 2526 C C . LYS B 1 160 ? 3.5 -50.438 19.484 1 38.56 160 LYS B C 1
ATOM 2528 O O . LYS B 1 160 ? 4.254 -49.625 18.953 1 38.56 160 LYS B O 1
#

InterPro domains:
  IPR004942 Roadblock/LAMTOR2 domain [PF03259] (24-110)
  IPR004942 Roadblock/LAMTOR2 domain [SM00960] (20-110)
  IPR037587 Ragulator complex protein LAMTOR2-like [PTHR13323] (17-139)

Radius of gyration: 23.75 Å; Cα contacts (8 Å, |Δi|>4): 475; chains: 2; bounding box: 42×78×71 Å

Foldseek 3Di:
DVVVVVPPPLPDDPVLQVVLQVLQVVLCVQQVFAKKFKFWLCLHTSYMDGDDPPDDSSVVSNVVSVVLVVCCVVCVVVVHNGDQWDKADDPFKIWIWGDAPVTIIMITIGGPVGDPVSNVVSVVVSSVVVNVSVVVSVVVVVPVPPPCPVVVVVVVVVVD/DVVVVVPPPLPDDPVLQVVLQVLQVVLCVQQVFAKKFKFWLCLHTSYMDGDDPPDDSSVCSNVVSVVLVVCCVVCVVVVHNGDQWDKADDPFKIWIWGDAPVTIIMITIGGPVGDPVSNVVSVVVSSVVVNVSVVVSVVVVVPPPPPCPVVVVVVVVVVD

Sequence (320 aa):
MDEREQILSLVISLEDQEEIERYLGQFLAESKAKAALLIDKSGTVIGGRGTASQFDFVTISALAAGAFSATQELAKLLGEEEFSLIFHQGKRNHLHISHIEKQVLLLVIFDDSTTLGMVRLFAQKACENLAKIIKKIKEKQKDIPKAEFNFSDIEDFFKKMDEREQILSLVISLEDQEEIERYLGQFLAESKAKAALLIDKSGTVIGGRGTASQFDFVTISALAAGAFSATQELAKLLGEEEFSLIFHQGKRNHLHISHIEKQVLLLVIFDDSTTLGMVRLFAQKACENLAKIIKKIKEKQKDIPKAEFNFSDIEDFFKK